Protein AF-0000000069072147 (afdb_homodimer)

Secondary structure (DSSP, 8-state):
-PPPEEEEE--TTB-HHHHHHHHHHHHHTT-EEEEEESSTT-EEE-TT--EEE-SEEGGG--GGG-SEEEE--BTHHHHHTT-HHHHHHHHHHHHTT--EEEEGGGGHHHHHHT--TT-EE---GGGHHHHHHTT-EE--SSEEEETTEEEE-SGGGHHHHHHHHHHHHT-/-PPPEEEEE--TTB-HHHHHHHHHHHHHTT-EEEEEESSTT-EEE-TT--EEE-SEEGGG--GGG-SEEEE--BTHHHHHTT-HHHHHHHHHHHHTT--EEEEGGGGHHHHHHT--TT-EE---GGGHHHHHHTT-EE--SSEEEETTEEEE-SGGGHHHHHHHHHHHHT-

Radius of gyration: 20.61 Å; Cα contacts (8 Å, |Δi|>4): 860; chains: 2; bounding box: 37×57×43 Å

Sequence (342 aa):
MTTKRVGILAEFNYEDLELWYPYYRLREEGFETFTIGPEQGKTYNSKHGYPCKAEVGIDDVNHEDLAALIIPGGFAPDYWRRDKRFLDLVKNMYQSGKPTAAICHGAWMFCSAKILKGKKLTCFVAIKDDVENAGGIYEDSPVVVDGNLITSRLPKDLPDFCKAIIAQLKKMTTKRVGILAEFNYEDLELWYPYYRLREEGFETFTIGPEQGKTYNSKHGYPCKAEVGIDDVNHEDLAALIIPGGFAPDYWRRDKRFLDLVKNMYQSGKPTAAICHGAWMFCSAKILKGKKLTCFVAIKDDVENAGGIYEDSPVVVDGNLITSRLPKDLPDFCKAIIAQLKK

InterPro domains:
  IPR002818 DJ-1/PfpI [PF01965] (4-168)
  IPR006286 Deglycase PfpI-like [PS51276] (4-170)
  IPR006286 Deglycase PfpI-like [PTHR42733] (3-170)
  IPR006286 Deglycase PfpI-like [TIGR01382] (8-169)
  IPR029062 Class I glutamine amidotransferase-like [G3DSA:3.40.50.880] (1-171)
  IPR029062 Class I glutamine amidotransferase-like [SSF52317] (3-170)

pLDDT: mean 98.2, std 3.98, range [52.75, 99.0]

Foldseek 3Di:
DPAAEEEEEDAAAFADLQGVVLQVVVVVVVHHYFYEYQDAQDWYAHNVGDIDGHPHYLVPDDLVRHQEYEFTDGCVCVVLLVDVSSLVSLLVNVVVQHQYEYEARRCVSVLSNLPAAPAEWEYAPVCVVSSVVSRHDYDPDQWDDDRNYIYGYDSVSVVVRSVVNVVRSVD/DPAAEEEEEDAAAFADLQRVVLQVVVVVVVHHYFYEYQDAQDWHAHNVGDIDGHPHYLVPDDLVRHQEYEFTDGCVLVVLLVDVSSLVSLLVNVVVQHQYEYEARRCVSVLSNLPAAPAEWEYAPVCVVSSVVSRHDYDPDQWDDGRNYIYGYDSVSVVVRSVVNVVRSVD

Nearest PDB structures (foldseek):
  3l18-assembly1_B  TM=9.808E-01  e=8.976E-23  Thermococcus onnurineus NA1
  6f2f-assembly1_A  TM=9.816E-01  e=1.230E-22  Pyrococcus horikoshii
  7r66-assembly2_C  TM=9.786E-01  e=3.368E-22  Thermococcus thioreducens
  3fse-assembly1_B  TM=9.851E-01  e=1.526E-21  Trichormus variabilis ATCC 29413
  6q3t-assembly1_A  TM=9.803E-01  e=5.574E-22  Pyrococcus horikoshii

Solvent-accessible surface area (backbone atoms only — not comparable to full-atom values): 16727 Å² total; per-residue (Å²): 127,85,70,50,28,32,41,31,52,43,41,56,26,20,30,62,62,54,42,52,40,53,45,42,55,43,38,57,74,62,33,47,57,48,32,34,10,84,47,52,71,42,72,24,36,17,67,46,53,51,74,43,59,8,72,35,19,57,88,76,61,57,57,85,68,40,53,29,41,39,32,29,10,52,56,19,27,70,56,44,55,72,34,64,71,52,31,49,45,53,40,50,28,48,75,68,60,29,44,34,30,24,26,19,45,14,44,51,38,40,40,69,41,66,70,26,66,77,35,52,30,26,39,24,74,90,49,42,64,59,39,42,72,44,38,26,42,77,44,101,43,53,49,27,75,44,88,38,37,36,19,11,25,48,72,92,24,45,41,55,37,48,51,55,52,50,57,59,67,74,102,127,86,70,50,28,34,42,31,54,45,42,57,26,20,30,61,61,53,42,49,41,54,45,43,55,43,40,57,74,61,34,48,57,48,32,33,11,84,44,55,70,44,70,26,38,17,66,46,53,50,75,43,58,8,71,34,19,56,89,74,62,56,56,87,69,40,55,30,41,38,33,27,10,52,57,19,28,70,55,44,56,72,34,66,69,54,31,48,44,53,41,50,28,47,74,70,62,28,43,34,30,23,28,20,43,13,44,52,38,40,42,70,40,67,71,26,66,78,33,51,30,25,39,25,73,92,48,43,64,58,40,42,72,44,37,25,43,79,43,101,44,52,48,27,74,44,87,36,37,36,18,13,26,46,72,92,22,46,41,55,36,47,53,55,53,50,58,59,68,72,101

Structure (mmCIF, N/CA/C/O backbone):
data_AF-0000000069072147-model_v1
#
loop_
_entity.id
_entity.type
_entity.pdbx_description
1 polymer 'DJ-1/PfpI domain-containing protein'
#
loop_
_atom_site.group_PDB
_atom_site.id
_atom_site.type_symbol
_atom_site.label_atom_id
_atom_site.label_alt_id
_atom_site.label_comp_id
_atom_site.label_asym_id
_atom_site.label_entity_id
_atom_site.label_seq_id
_atom_site.pdbx_PDB_ins_code
_atom_site.Cartn_x
_atom_site.Cartn_y
_atom_site.Cartn_z
_atom_site.occupancy
_atom_site.B_iso_or_equiv
_atom_site.auth_seq_id
_atom_site.auth_comp_id
_atom_site.auth_asym_id
_atom_site.auth_atom_id
_atom_site.pdbx_PDB_model_num
ATOM 1 N N . MET A 1 1 ? -19.516 -9.969 16.344 1 52.75 1 MET A N 1
ATOM 2 C CA . MET A 1 1 ? -19.312 -10.805 15.172 1 52.75 1 MET A CA 1
ATOM 3 C C . MET A 1 1 ? -17.812 -11.008 14.898 1 52.75 1 MET A C 1
ATOM 5 O O . MET A 1 1 ? -17.016 -10.109 15.148 1 52.75 1 MET A O 1
ATOM 9 N N . THR A 1 2 ? -17.359 -12.25 14.859 1 76.12 2 THR A N 1
ATOM 10 C CA . THR A 1 2 ? -15.938 -12.531 14.742 1 76.12 2 THR A CA 1
ATOM 11 C C . THR A 1 2 ? -15.344 -11.844 13.523 1 76.12 2 THR A C 1
ATOM 13 O O . THR A 1 2 ? -15.953 -11.82 12.453 1 76.12 2 THR A O 1
ATOM 16 N N . THR A 1 3 ? -14.328 -11.031 13.633 1 92.06 3 THR A N 1
ATOM 17 C CA . THR A 1 3 ? -13.672 -10.281 12.57 1 92.06 3 THR A CA 1
ATOM 18 C C . THR A 1 3 ? -13.219 -11.211 11.453 1 92.06 3 THR A C 1
ATOM 20 O O . THR A 1 3 ? -12.586 -12.242 11.711 1 92.06 3 THR A O 1
ATOM 23 N N . LYS A 1 4 ? -13.625 -10.977 10.25 1 97.56 4 LYS A N 1
ATOM 24 C CA . LYS A 1 4 ? -13.227 -11.773 9.094 1 97.56 4 LYS A CA 1
ATOM 25 C C . LYS A 1 4 ? -11.727 -11.648 8.828 1 97.56 4 LYS A C 1
ATOM 27 O O . LYS A 1 4 ? -11.18 -10.539 8.852 1 97.56 4 LYS A O 1
ATOM 32 N N . ARG A 1 5 ? -11.148 -12.789 8.617 1 98.62 5 ARG A N 1
ATOM 33 C CA . ARG A 1 5 ? -9.711 -12.867 8.398 1 98.62 5 ARG A CA 1
ATOM 34 C C . ARG A 1 5 ? -9.383 -13.008 6.918 1 98.62 5 ARG A C 1
ATOM 36 O O . ARG A 1 5 ? -9.922 -13.883 6.238 1 98.62 5 ARG A O 1
ATOM 43 N N . VAL A 1 6 ? -8.484 -12.133 6.43 1 98.94 6 VAL A N 1
ATOM 44 C CA . VAL A 1 6 ? -8.102 -12.133 5.023 1 98.94 6 VAL A CA 1
ATOM 45 C C . VAL A 1 6 ? -6.598 -12.383 4.898 1 98.94 6 VAL A C 1
ATOM 47 O O . VAL A 1 6 ? -5.793 -11.68 5.52 1 98.94 6 VAL A O 1
ATOM 50 N N . GLY A 1 7 ? -6.254 -13.461 4.172 1 98.94 7 GLY A N 1
ATOM 51 C CA . GLY A 1 7 ? -4.855 -13.742 3.896 1 98.94 7 GLY A CA 1
ATOM 52 C C . GLY A 1 7 ? -4.375 -13.164 2.578 1 98.94 7 GLY A C 1
ATOM 53 O O . GLY A 1 7 ? -5.109 -13.18 1.588 1 98.94 7 GLY A O 1
ATOM 54 N N . ILE A 1 8 ? -3.184 -12.633 2.52 1 99 8 ILE A N 1
ATOM 55 C CA . ILE A 1 8 ? -2.502 -12.172 1.313 1 99 8 ILE A CA 1
ATOM 56 C C . ILE A 1 8 ? -1.168 -12.906 1.169 1 99 8 ILE A C 1
ATOM 58 O O . ILE A 1 8 ? -0.366 -12.938 2.105 1 99 8 ILE A O 1
ATOM 62 N N . LEU A 1 9 ? -0.9 -13.508 0.023 1 98.94 9 LEU A N 1
ATOM 63 C CA . LEU A 1 9 ? 0.335 -14.258 -0.172 1 98.94 9 LEU A CA 1
ATOM 64 C C . LEU A 1 9 ? 1.526 -13.32 -0.32 1 98.94 9 LEU A C 1
ATOM 66 O O . LEU A 1 9 ? 1.422 -12.273 -0.968 1 98.94 9 LEU A O 1
ATOM 70 N N . ALA A 1 10 ? 2.553 -13.672 0.269 1 98.88 10 ALA A N 1
ATOM 71 C CA . ALA A 1 10 ? 3.812 -12.938 0.22 1 98.88 10 ALA A CA 1
ATOM 72 C C . ALA A 1 10 ? 4.992 -13.875 -0.002 1 98.88 10 ALA A C 1
ATOM 74 O O . ALA A 1 10 ? 5.145 -14.875 0.711 1 98.88 10 ALA A O 1
ATOM 75 N N . GLU A 1 11 ? 5.816 -13.531 -0.961 1 98.12 11 GLU A N 1
ATOM 76 C CA . GLU A 1 11 ? 7.074 -14.211 -1.258 1 98.12 11 GLU A CA 1
ATOM 77 C C . GLU A 1 11 ? 8 -13.32 -2.08 1 98.12 11 GLU A C 1
ATOM 79 O O . GLU A 1 11 ? 7.633 -12.211 -2.457 1 98.12 11 GLU A O 1
ATOM 84 N N . PHE A 1 12 ? 9.25 -13.852 -2.262 1 98.44 12 PHE A N 1
ATOM 85 C CA . PHE A 1 12 ? 10.258 -13.133 -3.035 1 98.44 12 PHE A CA 1
ATOM 86 C C . PHE A 1 12 ? 9.695 -12.703 -4.387 1 98.44 12 PHE A C 1
ATOM 88 O O . PHE A 1 12 ? 9.016 -13.477 -5.059 1 98.44 12 PHE A O 1
ATOM 95 N N . ASN A 1 13 ? 9.922 -11.438 -4.762 1 98.62 13 ASN A N 1
ATOM 96 C CA . ASN A 1 13 ? 9.641 -10.859 -6.074 1 98.62 13 ASN A CA 1
ATOM 97 C C . ASN A 1 13 ? 8.148 -10.641 -6.277 1 98.62 13 ASN A C 1
ATOM 99 O O . ASN A 1 13 ? 7.66 -10.664 -7.41 1 98.62 13 ASN A O 1
ATOM 103 N N . TYR A 1 14 ? 7.34 -10.5 -5.137 1 98.88 14 TYR A N 1
ATOM 104 C CA . TYR A 1 14 ? 5.961 -10.047 -5.281 1 98.88 14 TYR A CA 1
ATOM 105 C C . TYR A 1 14 ? 5.914 -8.602 -5.77 1 98.88 14 TYR A C 1
ATOM 107 O O . TYR A 1 14 ? 6.918 -7.891 -5.723 1 98.88 14 TYR A O 1
ATOM 115 N N . GLU A 1 15 ? 4.832 -8.281 -6.43 1 98.81 15 GLU A N 1
ATOM 116 C CA . GLU A 1 15 ? 4.648 -6.891 -6.836 1 98.81 15 GLU A CA 1
ATOM 117 C C . GLU A 1 15 ? 4.234 -6.023 -5.652 1 98.81 15 GLU A C 1
ATOM 119 O O . GLU A 1 15 ? 3.234 -6.301 -4.988 1 98.81 15 GLU A O 1
ATOM 124 N N . ASP A 1 16 ? 4.938 -4.922 -5.344 1 98.75 16 ASP A N 1
ATOM 125 C CA . ASP A 1 16 ? 4.871 -4.113 -4.129 1 98.75 16 ASP A CA 1
ATOM 126 C C . ASP A 1 16 ? 3.438 -3.686 -3.83 1 98.75 16 ASP A C 1
ATOM 128 O O . ASP A 1 16 ? 2.889 -4.023 -2.779 1 98.75 16 ASP A O 1
ATOM 132 N N . LEU A 1 17 ? 2.793 -3.025 -4.754 1 98.88 17 LEU A N 1
ATOM 133 C CA . LEU A 1 17 ? 1.516 -2.371 -4.492 1 98.88 17 LEU A CA 1
ATOM 134 C C . LEU A 1 17 ? 0.372 -3.381 -4.512 1 98.88 17 LEU A C 1
ATOM 136 O O . LEU A 1 17 ? -0.665 -3.162 -3.883 1 98.88 17 LEU A O 1
ATOM 140 N N . GLU A 1 18 ? 0.552 -4.535 -5.191 1 98.94 18 GLU A N 1
ATOM 141 C CA . GLU A 1 18 ? -0.497 -5.547 -5.289 1 98.94 18 GLU A CA 1
ATOM 142 C C . GLU A 1 18 ? -0.643 -6.316 -3.98 1 98.94 18 GLU A C 1
ATOM 144 O O . GLU A 1 18 ? -1.674 -6.949 -3.736 1 98.94 18 GLU A O 1
ATOM 149 N N . LEU A 1 19 ? 0.368 -6.254 -3.141 1 98.94 19 LEU A N 1
ATOM 150 C CA . LEU A 1 19 ? 0.264 -6.797 -1.791 1 98.94 19 LEU A CA 1
ATOM 151 C C . LEU A 1 19 ? -0.199 -5.727 -0.809 1 98.94 19 LEU A C 1
ATOM 153 O O . LEU A 1 19 ? -1.186 -5.918 -0.094 1 98.94 19 LEU A O 1
ATOM 157 N N . TRP A 1 20 ? 0.398 -4.594 -0.831 1 98.94 20 TRP A N 1
ATOM 158 C CA . TRP A 1 20 ? 0.299 -3.666 0.29 1 98.94 20 TRP A CA 1
ATOM 159 C C . TRP A 1 20 ? -0.953 -2.803 0.173 1 98.94 20 TRP A C 1
ATOM 161 O O . TRP A 1 20 ? -1.531 -2.396 1.184 1 98.94 20 TRP A O 1
ATOM 171 N N . TYR A 1 21 ? -1.412 -2.461 -1.083 1 98.94 21 TYR A N 1
ATOM 172 C CA . TYR A 1 21 ? -2.66 -1.71 -1.167 1 98.94 21 TYR A CA 1
ATOM 173 C C . TYR A 1 21 ? -3.82 -2.514 -0.588 1 98.94 21 TYR A C 1
ATOM 175 O O . TYR A 1 21 ? -4.516 -2.045 0.316 1 98.94 21 TYR A O 1
ATOM 183 N N . PRO A 1 22 ? -4.039 -3.818 -1.024 1 98.94 22 PRO A N 1
ATOM 184 C CA . PRO A 1 22 ? -5.113 -4.594 -0.398 1 98.94 22 PRO A CA 1
ATOM 185 C C . PRO A 1 22 ? -4.902 -4.789 1.102 1 98.94 22 PRO A C 1
ATOM 187 O O . PRO A 1 22 ? -5.871 -4.812 1.865 1 98.94 22 PRO A O 1
ATOM 190 N N . TYR A 1 23 ? -3.645 -4.934 1.551 1 98.94 23 TYR A N 1
ATOM 191 C CA . TYR A 1 23 ? -3.35 -5.141 2.963 1 98.94 23 TYR A CA 1
ATOM 192 C C . TYR A 1 23 ? -3.906 -4.004 3.812 1 98.94 23 TYR A C 1
ATOM 194 O O . TYR A 1 23 ? -4.672 -4.238 4.75 1 98.94 23 TYR A O 1
ATOM 202 N N . TYR A 1 24 ? -3.656 -2.785 3.441 1 98.88 24 TYR A N 1
ATOM 203 C CA . TYR A 1 24 ? -4.102 -1.636 4.219 1 98.88 24 TYR A CA 1
ATOM 204 C C . TYR A 1 24 ? -5.566 -1.32 3.938 1 98.88 24 TYR A C 1
ATOM 206 O O . TYR A 1 24 ? -6.305 -0.906 4.836 1 98.88 24 TYR A O 1
ATOM 214 N N . ARG A 1 25 ? -6.031 -1.511 2.658 1 98.88 25 ARG A N 1
ATOM 215 C CA . ARG A 1 25 ? -7.406 -1.182 2.291 1 98.88 25 ARG A CA 1
ATOM 216 C C . ARG A 1 25 ? -8.398 -2.055 3.051 1 98.88 25 ARG A C 1
ATOM 218 O O . ARG A 1 25 ? -9.438 -1.569 3.51 1 98.88 25 ARG A O 1
ATOM 225 N N . LEU A 1 26 ? -8.07 -3.363 3.197 1 98.88 26 LEU A N 1
ATOM 226 C CA . LEU A 1 26 ? -8.961 -4.277 3.904 1 98.88 26 LEU A CA 1
ATOM 227 C C . LEU A 1 26 ? -8.898 -4.047 5.41 1 98.88 26 LEU A C 1
ATOM 229 O O . LEU A 1 26 ? -9.906 -4.18 6.105 1 98.88 26 LEU A O 1
ATOM 233 N N . ARG A 1 27 ? -7.742 -3.656 5.922 1 98.31 27 ARG A N 1
ATOM 234 C CA . ARG A 1 27 ? -7.645 -3.283 7.328 1 98.31 27 ARG A CA 1
ATOM 235 C C . ARG A 1 27 ? -8.453 -2.023 7.617 1 98.31 27 ARG A C 1
ATOM 237 O O . ARG A 1 27 ? -9.055 -1.896 8.688 1 98.31 27 ARG A O 1
ATOM 244 N N . GLU A 1 28 ? -8.414 -1.117 6.684 1 98.31 28 GLU A N 1
ATOM 245 C CA . GLU A 1 28 ? -9.203 0.1 6.824 1 98.31 28 GLU A CA 1
ATOM 246 C C . GLU A 1 28 ? -10.688 -0.222 6.984 1 98.31 28 GLU A C 1
ATOM 248 O O . GLU A 1 28 ? -11.414 0.502 7.664 1 98.31 28 GLU A O 1
ATOM 253 N N . GLU A 1 29 ? -11.18 -1.368 6.348 1 97.75 29 GLU A N 1
ATOM 254 C CA . GLU A 1 29 ? -12.57 -1.801 6.43 1 97.75 29 GLU A CA 1
ATOM 255 C C . GLU A 1 29 ? -12.836 -2.576 7.719 1 97.75 29 GLU A C 1
ATOM 257 O O . GLU A 1 29 ? -13.969 -2.961 7.996 1 97.75 29 GLU A O 1
ATOM 262 N N . GLY A 1 30 ? -11.828 -2.885 8.523 1 97.56 30 GLY A N 1
ATOM 263 C CA . GLY A 1 30 ? -12 -3.572 9.789 1 97.56 30 GLY A CA 1
ATOM 264 C C . GLY A 1 30 ? -11.727 -5.062 9.703 1 97.56 30 GLY A C 1
ATOM 265 O O . GLY A 1 30 ? -11.914 -5.789 10.68 1 97.56 30 GLY A O 1
ATOM 266 N N . PHE A 1 31 ? -11.195 -5.559 8.57 1 98.62 31 PHE A N 1
ATOM 267 C CA . PHE A 1 31 ? -10.844 -6.973 8.453 1 98.62 31 PHE A CA 1
ATOM 268 C C . PHE A 1 31 ? -9.469 -7.234 9.047 1 98.62 31 PHE A C 1
ATOM 270 O O . PHE A 1 31 ? -8.586 -6.379 8.984 1 98.62 31 PHE A O 1
ATOM 277 N N . GLU A 1 32 ? -9.383 -8.352 9.703 1 98.5 32 GLU A N 1
ATOM 278 C CA . GLU A 1 32 ? -8.047 -8.812 10.07 1 98.5 32 GLU A CA 1
ATOM 279 C C . GLU A 1 32 ? -7.281 -9.32 8.852 1 98.5 32 GLU A C 1
ATOM 281 O O . GLU A 1 32 ? -7.625 -10.359 8.289 1 98.5 32 GLU A O 1
ATOM 286 N N . THR A 1 33 ? -6.305 -8.578 8.406 1 98.75 33 THR A N 1
ATOM 287 C CA . THR A 1 33 ? -5.547 -8.891 7.203 1 98.75 33 THR A CA 1
ATOM 288 C C . THR A 1 33 ? -4.094 -9.203 7.547 1 98.75 33 THR A C 1
ATOM 290 O O . THR A 1 33 ? -3.459 -8.469 8.312 1 98.75 33 THR A O 1
ATOM 293 N N . PHE A 1 34 ? -3.594 -10.328 7.027 1 98.88 34 PHE A N 1
ATOM 294 C CA . PHE A 1 34 ? -2.232 -10.734 7.352 1 98.88 34 PHE A CA 1
ATOM 295 C C . PHE A 1 34 ? -1.575 -11.422 6.156 1 98.88 34 PHE A C 1
ATOM 297 O O . PHE A 1 34 ? -2.26 -11.836 5.219 1 98.88 34 PHE A O 1
ATOM 304 N N . THR A 1 35 ? -0.235 -11.484 6.16 1 98.94 35 THR A N 1
ATOM 305 C CA . THR A 1 35 ? 0.548 -12.023 5.051 1 98.94 35 THR A CA 1
ATOM 306 C C . THR A 1 35 ? 0.9 -13.484 5.297 1 98.94 35 THR A C 1
ATOM 308 O O . THR A 1 35 ? 1.204 -13.875 6.426 1 98.94 35 THR A O 1
ATOM 311 N N . ILE A 1 36 ? 0.764 -14.281 4.234 1 98.94 36 ILE A N 1
ATOM 312 C CA . ILE A 1 36 ? 1.075 -15.711 4.258 1 98.94 36 ILE A CA 1
ATOM 313 C C . ILE A 1 36 ? 2.277 -15.992 3.359 1 98.94 36 ILE A C 1
ATOM 315 O O . ILE A 1 36 ? 2.252 -15.688 2.164 1 98.94 36 ILE A O 1
ATOM 319 N N . GLY A 1 37 ? 3.391 -16.406 3.967 1 98.88 37 GLY A N 1
ATOM 320 C CA . GLY A 1 37 ? 4.559 -16.781 3.195 1 98.88 37 GLY A CA 1
ATOM 321 C C . GLY A 1 37 ? 5.008 -18.219 3.457 1 98.88 37 GLY A C 1
ATOM 322 O O . GLY A 1 37 ? 4.391 -18.922 4.254 1 98.88 37 GLY A O 1
ATOM 323 N N . PRO A 1 38 ? 5.934 -18.734 2.619 1 98.75 38 PRO A N 1
ATOM 324 C CA . PRO A 1 38 ? 6.438 -20.094 2.816 1 98.75 38 PRO A CA 1
ATOM 325 C C . PRO A 1 38 ? 6.883 -20.359 4.254 1 98.75 38 PRO A C 1
ATOM 327 O O . PRO A 1 38 ? 6.637 -21.438 4.793 1 98.75 38 PRO A O 1
ATOM 330 N N . GLU A 1 39 ? 7.582 -19.344 4.977 1 98.38 39 GLU A N 1
ATOM 331 C CA . GLU A 1 39 ? 8.102 -19.484 6.332 1 98.38 39 GLU A CA 1
ATOM 332 C C . GLU A 1 39 ? 7.664 -18.328 7.219 1 98.38 39 GLU A C 1
ATOM 334 O O . GLU A 1 39 ? 7.926 -17.172 6.898 1 98.38 39 GLU A O 1
ATOM 339 N N . GLN A 1 40 ? 6.934 -18.672 8.281 1 98.19 40 GLN A N 1
ATOM 340 C CA . GLN A 1 40 ? 6.504 -17.656 9.227 1 98.19 40 GLN A CA 1
ATOM 341 C C . GLN A 1 40 ? 7.684 -16.828 9.719 1 98.19 40 GLN A C 1
ATOM 343 O O . GLN A 1 40 ? 8.742 -17.359 10.047 1 98.19 40 GLN A O 1
ATOM 348 N N . GLY A 1 41 ? 7.496 -15.539 9.797 1 98.38 41 GLY A N 1
ATOM 349 C CA . GLY A 1 41 ? 8.477 -14.641 10.375 1 98.38 41 GLY A CA 1
ATOM 350 C C . GLY A 1 41 ? 9.586 -14.258 9.414 1 98.38 41 GLY A C 1
ATOM 351 O O . GLY A 1 41 ? 10.336 -13.312 9.664 1 98.38 41 GLY A O 1
ATOM 352 N N . LYS A 1 42 ? 9.727 -14.93 8.273 1 98.62 42 LYS A N 1
ATOM 353 C CA . LYS A 1 42 ? 10.734 -14.594 7.262 1 98.62 42 LYS A CA 1
ATOM 354 C C . LYS A 1 42 ? 10.32 -13.367 6.461 1 98.62 42 LYS A C 1
ATOM 356 O O . LYS A 1 42 ? 9.141 -13.203 6.125 1 98.62 42 LYS A O 1
ATOM 361 N N . THR A 1 43 ? 11.289 -12.523 6.18 1 98.81 43 THR A N 1
ATOM 362 C CA . THR A 1 43 ? 11.055 -11.352 5.352 1 98.81 43 THR A CA 1
ATOM 363 C C . THR A 1 43 ? 11.344 -11.656 3.883 1 98.81 43 THR A C 1
ATOM 365 O O . THR A 1 43 ? 12.383 -12.234 3.559 1 98.81 43 THR A O 1
ATOM 368 N N . TYR A 1 44 ? 10.445 -11.312 3.006 1 98.69 44 TYR A N 1
ATOM 369 C CA . TYR A 1 44 ? 10.586 -11.453 1.562 1 98.69 44 TYR A CA 1
ATOM 370 C C . TYR A 1 44 ? 10.609 -10.094 0.88 1 98.69 44 TYR A C 1
ATOM 372 O O . TYR A 1 44 ? 9.781 -9.227 1.181 1 98.69 44 TYR A O 1
ATOM 380 N N . ASN A 1 45 ? 11.555 -9.93 -0.07 1 98.44 45 ASN A N 1
ATOM 381 C CA . ASN A 1 45 ? 11.633 -8.664 -0.792 1 98.44 45 ASN A CA 1
ATOM 382 C C . ASN A 1 45 ? 10.836 -8.703 -2.092 1 98.44 45 ASN A C 1
ATOM 384 O O . ASN A 1 45 ? 10.883 -9.703 -2.82 1 98.44 45 ASN A O 1
ATOM 388 N N . SER A 1 46 ? 10.133 -7.621 -2.33 1 98.5 46 SER A N 1
ATOM 389 C CA . SER A 1 46 ? 9.328 -7.473 -3.535 1 98.5 46 SER A CA 1
ATOM 390 C C . SER A 1 46 ? 10.203 -7.254 -4.766 1 98.5 46 SER A C 1
ATOM 392 O O . SER A 1 46 ? 11.43 -7.242 -4.664 1 98.5 46 SER A O 1
ATOM 394 N N . LYS A 1 47 ? 9.57 -7.145 -5.887 1 96.75 47 LYS A N 1
ATOM 395 C CA . LYS A 1 47 ? 10.211 -6.875 -7.172 1 96.75 47 LYS A CA 1
ATOM 396 C C . LYS A 1 47 ? 11.125 -5.656 -7.082 1 96.75 47 LYS A C 1
ATOM 398 O O . LYS A 1 47 ? 12.188 -5.625 -7.707 1 96.75 47 LYS A O 1
ATOM 403 N N . HIS A 1 48 ? 10.781 -4.68 -6.25 1 96.94 48 HIS A N 1
ATOM 404 C CA . HIS A 1 48 ? 11.57 -3.457 -6.137 1 96.94 48 HIS A CA 1
ATOM 405 C C . HIS A 1 48 ? 12.289 -3.385 -4.793 1 96.94 48 HIS A C 1
ATOM 407 O O . HIS A 1 48 ? 12.844 -2.344 -4.438 1 96.94 48 HIS A O 1
ATOM 413 N N . GLY A 1 49 ? 12.195 -4.43 -4.031 1 97.44 49 GLY A N 1
ATOM 414 C CA . GLY A 1 49 ? 13.008 -4.543 -2.826 1 97.44 49 GLY A CA 1
ATOM 415 C C . GLY A 1 49 ? 12.258 -4.137 -1.567 1 97.44 49 GLY A C 1
ATOM 416 O O . GLY A 1 49 ? 12.859 -4.016 -0.498 1 97.44 49 GLY A O 1
ATOM 417 N N . TYR A 1 50 ? 10.938 -3.896 -1.61 1 98.19 50 TYR A N 1
ATOM 418 C CA . TYR A 1 50 ? 10.172 -3.572 -0.412 1 98.19 50 TYR A CA 1
ATOM 419 C C . TYR A 1 50 ? 9.961 -4.812 0.451 1 98.19 50 TYR A C 1
ATOM 421 O O . TYR A 1 50 ? 9.391 -5.805 -0.009 1 98.19 50 TYR A O 1
ATOM 429 N N . PRO A 1 51 ? 10.398 -4.766 1.7 1 98.31 51 PRO A N 1
ATOM 430 C CA . PRO A 1 51 ? 10.344 -5.969 2.529 1 98.31 51 PRO A CA 1
ATOM 431 C C . PRO A 1 51 ? 8.938 -6.277 3.031 1 98.31 51 PRO A C 1
ATOM 433 O O . PRO A 1 51 ? 8.172 -5.359 3.34 1 98.31 51 PRO A O 1
ATOM 436 N N . CYS A 1 52 ? 8.547 -7.543 3.086 1 98.75 52 CYS A N 1
ATOM 437 C CA . CYS A 1 52 ? 7.324 -8.039 3.705 1 98.75 52 CYS A CA 1
ATOM 438 C C . CYS A 1 52 ? 7.605 -9.266 4.57 1 98.75 52 CYS A C 1
ATOM 440 O O . CYS A 1 52 ? 8.102 -10.273 4.074 1 98.75 52 CYS A O 1
ATOM 442 N N . LYS A 1 53 ? 7.367 -9.078 5.852 1 98.56 53 LYS A N 1
ATOM 443 C CA . LYS A 1 53 ? 7.453 -10.234 6.738 1 98.56 53 LYS A CA 1
ATOM 444 C C . LYS A 1 53 ? 6.223 -11.125 6.602 1 98.56 53 LYS A C 1
ATOM 446 O O . LYS A 1 53 ? 5.09 -10.641 6.637 1 98.56 53 LYS A O 1
ATOM 451 N N . ALA A 1 54 ? 6.414 -12.469 6.324 1 98.81 54 ALA A N 1
ATOM 452 C CA . ALA A 1 54 ? 5.305 -13.414 6.402 1 98.81 54 ALA A CA 1
ATOM 453 C C . ALA A 1 54 ? 4.824 -13.578 7.84 1 98.81 54 ALA A C 1
ATOM 455 O O . ALA A 1 54 ? 5.504 -14.203 8.664 1 98.81 54 ALA A O 1
ATOM 456 N N . GLU A 1 55 ? 3.637 -13.031 8.125 1 98.75 55 GLU A N 1
ATOM 457 C CA . GLU A 1 55 ? 3.094 -13.117 9.484 1 98.75 55 GLU A CA 1
ATOM 458 C C . GLU A 1 55 ? 2.697 -14.555 9.828 1 98.75 55 GLU A C 1
ATOM 460 O O . GLU A 1 55 ? 2.771 -14.961 10.984 1 98.75 55 GLU A O 1
ATOM 465 N N . VAL A 1 56 ? 2.254 -15.258 8.844 1 98.75 56 VAL A N 1
ATOM 466 C CA . VAL A 1 56 ? 1.89 -16.672 8.992 1 98.75 56 VAL A CA 1
ATOM 467 C C . VAL A 1 56 ? 2.572 -17.5 7.91 1 98.75 56 VAL A C 1
ATOM 469 O O . VAL A 1 56 ? 2.736 -17.031 6.777 1 98.75 56 VAL A O 1
ATOM 472 N N . GLY A 1 57 ? 3.107 -18.625 8.266 1 98.81 57 GLY A N 1
ATOM 473 C CA . GLY A 1 57 ? 3.645 -19.562 7.293 1 98.81 57 GLY A CA 1
ATOM 474 C C . GLY A 1 57 ? 2.582 -20.438 6.668 1 98.81 57 GLY A C 1
ATOM 475 O O . GLY A 1 57 ? 1.555 -20.719 7.289 1 98.81 57 GLY A O 1
ATOM 476 N N . ILE A 1 58 ? 2.799 -20.922 5.477 1 98.81 58 ILE A N 1
ATOM 477 C CA . ILE A 1 58 ? 1.839 -21.703 4.695 1 98.81 58 ILE A CA 1
ATOM 478 C C . ILE A 1 58 ? 1.422 -22.938 5.477 1 98.81 58 ILE A C 1
ATOM 480 O O . ILE A 1 58 ? 0.283 -23.406 5.363 1 98.81 58 ILE A O 1
ATOM 484 N N . ASP A 1 59 ? 2.283 -23.422 6.34 1 98.38 59 ASP A N 1
ATOM 485 C CA . ASP A 1 59 ? 1.993 -24.641 7.078 1 98.38 59 ASP A CA 1
ATOM 486 C C . ASP A 1 59 ? 0.977 -24.391 8.188 1 98.38 59 ASP A C 1
ATOM 488 O O . ASP A 1 59 ? 0.39 -25.328 8.727 1 98.38 59 ASP A O 1
ATOM 492 N N . ASP A 1 60 ? 0.76 -23.156 8.484 1 98.44 60 ASP A N 1
ATOM 493 C CA . ASP A 1 60 ? -0.09 -22.828 9.625 1 98.44 60 ASP A CA 1
ATOM 494 C C . ASP A 1 60 ? -1.373 -22.141 9.172 1 98.44 60 ASP A C 1
ATOM 496 O O . ASP A 1 60 ? -2.039 -21.469 9.969 1 98.44 60 ASP A O 1
ATOM 500 N N . VAL A 1 61 ? -1.645 -22.219 7.91 1 98.06 61 VAL A N 1
ATOM 501 C CA . VAL A 1 61 ? -2.848 -21.594 7.383 1 98.06 61 VAL A CA 1
ATOM 502 C C . VAL A 1 61 ? -3.879 -22.656 7.027 1 98.06 61 VAL A C 1
ATOM 504 O O . VAL A 1 61 ? -3.545 -23.672 6.402 1 98.06 61 VAL A O 1
ATOM 507 N N . ASN A 1 62 ? -5.105 -22.422 7.551 1 97.94 62 ASN A N 1
ATOM 508 C CA . ASN A 1 62 ? -6.258 -23.219 7.141 1 97.94 62 ASN A CA 1
ATOM 509 C C . ASN A 1 62 ? -7.27 -22.375 6.367 1 97.94 62 ASN A C 1
ATOM 511 O O . ASN A 1 62 ? -7.691 -21.328 6.832 1 97.94 62 ASN A O 1
ATOM 515 N N . HIS A 1 63 ? -7.652 -22.891 5.137 1 98.5 63 HIS A N 1
ATOM 516 C CA . HIS A 1 63 ? -8.578 -22.141 4.301 1 98.5 63 HIS A CA 1
ATOM 517 C C . HIS A 1 63 ? -9.898 -21.891 5.02 1 98.5 63 HIS A C 1
ATOM 519 O O . HIS A 1 63 ? -10.57 -20.891 4.762 1 98.5 63 HIS A O 1
ATOM 525 N N . GLU A 1 64 ? -10.25 -22.734 5.977 1 98.31 64 GLU A N 1
ATOM 526 C CA . GLU A 1 64 ? -11.508 -22.609 6.711 1 98.31 64 GLU A CA 1
ATOM 527 C C . GLU A 1 64 ? -11.523 -21.359 7.582 1 98.31 64 GLU A C 1
ATOM 529 O O . GLU A 1 64 ? -12.586 -20.828 7.898 1 98.31 64 GLU A O 1
ATOM 534 N N . ASP A 1 65 ? -10.422 -20.891 7.938 1 98 65 ASP A N 1
ATOM 535 C CA . ASP A 1 65 ? -10.305 -19.766 8.852 1 98 65 ASP A CA 1
ATOM 536 C C . ASP A 1 65 ? -10.242 -18.438 8.078 1 98 65 ASP A C 1
ATOM 538 O O . ASP A 1 65 ? -10.227 -17.359 8.68 1 98 65 ASP A O 1
ATOM 542 N N . LEU A 1 66 ? -10.156 -18.562 6.797 1 98.81 66 LEU A N 1
ATOM 543 C CA . LEU A 1 66 ? -10.031 -17.375 5.969 1 98.81 66 LEU A CA 1
ATOM 544 C C . LEU A 1 66 ? -11.367 -16.984 5.348 1 98.81 66 LEU A C 1
ATOM 546 O O . LEU A 1 66 ? -12.117 -17.859 4.887 1 98.81 66 LEU A O 1
ATOM 550 N N . ALA A 1 67 ? -11.617 -15.727 5.363 1 98.88 67 ALA A N 1
ATOM 551 C CA . ALA A 1 67 ? -12.781 -15.195 4.672 1 98.88 67 ALA A CA 1
ATOM 552 C C . ALA A 1 67 ? -12.461 -14.898 3.207 1 98.88 67 ALA A C 1
ATOM 554 O O . ALA A 1 67 ? -13.359 -14.867 2.363 1 98.88 67 ALA A O 1
ATOM 555 N N . ALA A 1 68 ? -11.203 -14.633 2.891 1 98.94 68 ALA A N 1
ATOM 556 C CA . ALA A 1 68 ? -10.734 -14.375 1.529 1 98.94 68 ALA A CA 1
ATOM 557 C C . ALA A 1 68 ? -9.234 -14.594 1.41 1 98.94 68 ALA A C 1
ATOM 559 O O . ALA A 1 68 ? -8.516 -14.57 2.41 1 98.94 68 ALA A O 1
ATOM 560 N N . LEU A 1 69 ? -8.812 -14.883 0.231 1 99 69 LEU A N 1
ATOM 561 C CA . LEU A 1 69 ? -7.406 -15.008 -0.129 1 99 69 LEU A CA 1
ATOM 562 C C . LEU A 1 69 ? -7.059 -14.094 -1.299 1 99 69 LEU A C 1
ATOM 564 O O . LEU A 1 69 ? -7.746 -14.094 -2.32 1 99 69 LEU A O 1
ATOM 568 N N . ILE A 1 70 ? -6.031 -13.297 -1.146 1 99 70 ILE A N 1
ATOM 569 C CA . ILE A 1 70 ? -5.562 -12.383 -2.178 1 99 70 ILE A CA 1
ATOM 570 C C . ILE A 1 70 ? -4.176 -12.805 -2.656 1 99 70 ILE A C 1
ATOM 572 O O . ILE A 1 70 ? -3.275 -13.039 -1.844 1 99 70 ILE A O 1
ATOM 576 N N . ILE A 1 71 ? -4.039 -12.898 -3.953 1 99 71 ILE A N 1
ATOM 577 C CA . ILE A 1 71 ? -2.822 -13.391 -4.59 1 99 71 ILE A CA 1
ATOM 578 C C . ILE A 1 71 ? -2.225 -12.297 -5.477 1 99 71 ILE A C 1
ATOM 580 O O . ILE A 1 71 ? -2.68 -12.086 -6.602 1 99 71 ILE A O 1
ATOM 584 N N . PRO A 1 72 ? -1.172 -11.617 -4.973 1 98.94 72 PRO A N 1
ATOM 585 C CA . PRO A 1 72 ? -0.481 -10.602 -5.77 1 98.94 72 PRO A CA 1
ATOM 586 C C . PRO A 1 72 ? 0.326 -11.203 -6.918 1 98.94 72 PRO A C 1
ATOM 588 O O . PRO A 1 72 ? 0.528 -12.414 -6.969 1 98.94 72 PRO A O 1
ATOM 591 N N . GLY A 1 73 ? 0.719 -10.328 -7.84 1 98.88 73 GLY A N 1
ATOM 592 C CA . GLY A 1 73 ? 1.567 -10.758 -8.938 1 98.88 73 GLY A CA 1
ATOM 593 C C . GLY A 1 73 ? 3.041 -10.492 -8.695 1 98.88 73 GLY A C 1
ATOM 594 O O . GLY A 1 73 ? 3.535 -10.664 -7.582 1 98.88 73 GLY A O 1
ATOM 595 N N . GLY A 1 74 ? 3.719 -9.969 -9.656 1 98.56 74 GLY A N 1
ATOM 596 C CA . GLY A 1 74 ? 5.164 -10.086 -9.75 1 98.56 74 GLY A CA 1
ATOM 597 C C . GLY A 1 74 ? 5.625 -11.445 -10.227 1 98.56 74 GLY A C 1
ATOM 598 O O . GLY A 1 74 ? 4.992 -12.055 -11.094 1 98.56 74 GLY A O 1
ATOM 599 N N . PHE A 1 75 ? 6.793 -11.789 -9.773 1 98.5 75 PHE A N 1
ATOM 600 C CA . PHE A 1 75 ? 7.246 -13.109 -10.188 1 98.5 75 PHE A CA 1
ATOM 601 C C . PHE A 1 75 ? 7.082 -14.117 -9.047 1 98.5 75 PHE A C 1
ATOM 603 O O . PHE A 1 75 ? 7.453 -15.281 -9.188 1 98.5 75 PHE A O 1
ATOM 610 N N . ALA A 1 76 ? 6.449 -13.648 -7.961 1 98.81 76 ALA A N 1
ATOM 611 C CA . ALA A 1 76 ? 6.215 -14.523 -6.812 1 98.81 76 ALA A CA 1
ATOM 612 C C . ALA A 1 76 ? 5.348 -15.719 -7.199 1 98.81 76 ALA A C 1
ATOM 614 O O . ALA A 1 76 ? 5.578 -16.844 -6.73 1 98.81 76 ALA A O 1
ATOM 615 N N . PRO A 1 77 ? 4.348 -15.492 -8.102 1 98.81 77 PRO A N 1
ATOM 616 C CA . PRO A 1 77 ? 3.527 -16.641 -8.484 1 98.81 77 PRO A CA 1
ATOM 617 C C . PRO A 1 77 ? 4.344 -17.781 -9.109 1 98.81 77 PRO A C 1
ATOM 619 O O . PRO A 1 77 ? 3.967 -18.938 -9.008 1 98.81 77 PRO A O 1
ATOM 622 N N . ASP A 1 78 ? 5.43 -17.453 -9.734 1 98.62 78 ASP A N 1
ATOM 623 C CA . ASP A 1 78 ? 6.297 -18.5 -10.273 1 98.62 78 ASP A CA 1
ATOM 624 C C . ASP A 1 78 ? 6.836 -19.391 -9.164 1 98.62 78 ASP A C 1
ATOM 626 O O . ASP A 1 78 ? 7.074 -20.594 -9.383 1 98.62 78 ASP A O 1
ATOM 630 N N . TYR A 1 79 ? 7 -18.891 -8.023 1 98.62 79 TYR A N 1
ATOM 631 C CA . TYR A 1 79 ? 7.473 -19.672 -6.879 1 98.62 79 TYR A CA 1
ATOM 632 C C . TYR A 1 79 ? 6.32 -20.406 -6.207 1 98.62 79 TYR A C 1
ATOM 634 O O . TYR A 1 79 ? 6.426 -21.594 -5.922 1 98.62 79 TYR A O 1
ATOM 642 N N . TRP A 1 80 ? 5.105 -19.656 -5.938 1 98.75 80 TRP A N 1
ATOM 643 C CA . TRP A 1 80 ? 3.975 -20.266 -5.25 1 98.75 80 TRP A CA 1
ATOM 644 C C . TRP A 1 80 ? 3.447 -21.469 -6.031 1 98.75 80 TRP A C 1
ATOM 646 O O . TRP A 1 80 ? 3.066 -22.484 -5.441 1 98.75 80 TRP A O 1
ATOM 656 N N . ARG A 1 81 ? 3.551 -21.328 -7.383 1 98.62 81 ARG A N 1
ATOM 657 C CA . ARG A 1 81 ? 2.861 -22.359 -8.164 1 98.62 81 ARG A CA 1
ATOM 658 C C . ARG A 1 81 ? 3.676 -23.641 -8.227 1 98.62 81 ARG A C 1
ATOM 660 O O . ARG A 1 81 ? 3.193 -24.656 -8.719 1 98.62 81 ARG A O 1
ATOM 667 N N . ARG A 1 82 ? 4.84 -23.641 -7.645 1 98.31 82 ARG A N 1
ATOM 668 C CA . ARG A 1 82 ? 5.672 -24.828 -7.535 1 98.31 82 ARG A CA 1
ATOM 669 C C . ARG A 1 82 ? 5.43 -25.547 -6.211 1 98.31 82 ARG A C 1
ATOM 671 O O . ARG A 1 82 ? 5.961 -26.641 -5.984 1 98.31 82 ARG A O 1
ATOM 678 N N . ASP A 1 83 ? 4.773 -24.938 -5.336 1 98.5 83 ASP A N 1
ATOM 679 C CA . ASP A 1 83 ? 4.555 -25.438 -3.98 1 98.5 83 ASP A CA 1
ATOM 680 C C . ASP A 1 83 ? 3.111 -25.906 -3.795 1 98.5 83 ASP A C 1
ATOM 682 O O . ASP A 1 83 ? 2.191 -25.078 -3.742 1 98.5 83 ASP A O 1
ATOM 686 N N . LYS A 1 84 ? 2.951 -27.172 -3.631 1 98.62 84 LYS A N 1
ATOM 687 C CA . LYS A 1 84 ? 1.628 -27.781 -3.545 1 98.62 84 LYS A CA 1
ATOM 688 C C . LYS A 1 84 ? 0.825 -27.203 -2.387 1 98.62 84 LYS A C 1
ATOM 690 O O . LYS A 1 84 ? -0.405 -27.156 -2.441 1 98.62 84 LYS A O 1
ATOM 695 N N . ARG A 1 85 ? 1.458 -26.797 -1.309 1 98.81 85 ARG A N 1
ATOM 696 C CA . ARG A 1 85 ? 0.736 -26.25 -0.168 1 98.81 85 ARG A CA 1
ATOM 697 C C . ARG A 1 85 ? -0.006 -24.969 -0.556 1 98.81 85 ARG A C 1
ATOM 699 O O . ARG A 1 85 ? -1.164 -24.781 -0.178 1 98.81 85 ARG A O 1
ATOM 706 N N . PHE A 1 86 ? 0.621 -24.141 -1.374 1 98.94 86 PHE A N 1
ATOM 707 C CA . PHE A 1 86 ? -0.031 -22.922 -1.854 1 98.94 86 PHE A CA 1
ATOM 708 C C . PHE A 1 86 ? -1.125 -23.266 -2.861 1 98.94 86 PHE A C 1
ATOM 710 O O . PHE A 1 86 ? -2.199 -22.656 -2.844 1 98.94 86 PHE A O 1
ATOM 717 N N . LEU A 1 87 ? -0.841 -24.219 -3.797 1 98.94 87 LEU A N 1
ATOM 718 C CA . LEU A 1 87 ? -1.85 -24.609 -4.773 1 98.94 87 LEU A CA 1
ATOM 719 C C . LEU A 1 87 ? -3.08 -25.188 -4.082 1 98.94 87 LEU A C 1
ATOM 721 O O . LEU A 1 87 ? -4.211 -24.891 -4.477 1 98.94 87 LEU A O 1
ATOM 725 N N . ASP A 1 88 ? -2.887 -25.938 -3.035 1 98.88 88 ASP A N 1
ATOM 726 C CA . ASP A 1 88 ? -4.012 -26.516 -2.295 1 98.88 88 ASP A CA 1
ATOM 727 C C . ASP A 1 88 ? -4.812 -25.422 -1.59 1 98.88 88 ASP A C 1
ATOM 729 O O . ASP A 1 88 ? -6.043 -25.469 -1.558 1 98.88 88 ASP A O 1
ATOM 733 N N . LEU A 1 89 ? -4.133 -24.5 -0.981 1 98.94 89 LEU A N 1
ATOM 734 C CA . LEU A 1 89 ? -4.824 -23.391 -0.33 1 98.94 89 LEU A CA 1
ATOM 735 C C . LEU A 1 89 ? -5.723 -22.656 -1.318 1 98.94 89 LEU A C 1
ATOM 737 O O . LEU A 1 89 ? -6.891 -22.406 -1.028 1 98.94 89 LEU A O 1
ATOM 741 N N . VAL A 1 90 ? -5.184 -22.344 -2.529 1 98.94 90 VAL A N 1
ATOM 742 C CA . VAL A 1 90 ? -5.934 -21.625 -3.559 1 98.94 90 VAL A CA 1
ATOM 743 C C . VAL A 1 90 ? -7.141 -22.453 -3.986 1 98.94 90 VAL A C 1
ATOM 745 O O . VAL A 1 90 ? -8.258 -21.953 -4.055 1 98.94 90 VAL A O 1
ATOM 748 N N . LYS A 1 91 ? -6.895 -23.75 -4.25 1 98.88 91 LYS A N 1
ATOM 749 C CA . LYS A 1 91 ? -7.965 -24.641 -4.676 1 98.88 91 LYS A CA 1
ATOM 750 C C . LYS A 1 91 ? -9.047 -24.75 -3.609 1 98.88 91 LYS A C 1
ATOM 752 O O . LYS A 1 91 ? -10.242 -24.656 -3.916 1 98.88 91 LYS A O 1
ATOM 757 N N . ASN A 1 92 ? -8.672 -24.922 -2.369 1 98.88 92 ASN A N 1
ATOM 758 C CA . ASN A 1 92 ? -9.625 -25.078 -1.279 1 98.88 92 ASN A CA 1
ATOM 759 C C . ASN A 1 92 ? -10.422 -23.797 -1.035 1 98.88 92 ASN A C 1
ATOM 7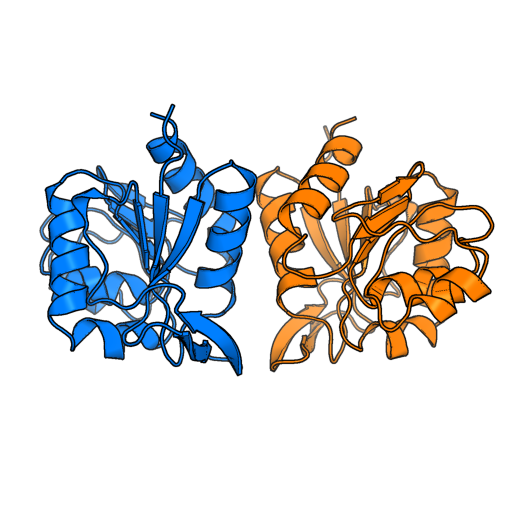61 O O . ASN A 1 92 ? -11.625 -23.844 -0.775 1 98.88 92 ASN A O 1
ATOM 765 N N . MET A 1 93 ? -9.758 -22.672 -1.069 1 98.94 93 MET A N 1
ATOM 766 C CA . MET A 1 93 ? -10.469 -21.406 -0.963 1 98.94 93 MET A CA 1
ATOM 767 C C . MET A 1 93 ? -11.539 -21.281 -2.039 1 98.94 93 MET A C 1
ATOM 769 O O . MET A 1 93 ? -12.695 -20.984 -1.737 1 98.94 93 MET A O 1
ATOM 773 N N . TYR A 1 94 ? -11.164 -21.594 -3.287 1 98.81 94 TYR A N 1
ATOM 774 C CA . TYR A 1 94 ? -12.07 -21.484 -4.426 1 98.81 94 TYR A CA 1
ATOM 775 C C . TYR A 1 94 ? -13.242 -22.438 -4.285 1 98.81 94 TYR A C 1
ATOM 777 O O . TYR A 1 94 ? -14.398 -22.047 -4.426 1 98.81 94 TYR A O 1
ATOM 785 N N . GLN A 1 95 ? -12.938 -23.656 -3.957 1 98.56 95 GLN A N 1
ATOM 786 C CA . GLN A 1 95 ? -13.953 -24.703 -3.891 1 98.56 95 GLN A CA 1
ATOM 787 C C . GLN A 1 95 ? -14.914 -24.453 -2.729 1 98.56 95 GLN A C 1
ATOM 789 O O . GLN A 1 95 ? -16.062 -24.922 -2.754 1 98.56 95 GLN A O 1
ATOM 794 N N . SER A 1 96 ? -14.5 -23.719 -1.752 1 98.5 96 SER A N 1
ATOM 795 C CA . SER A 1 96 ? -15.344 -23.422 -0.598 1 98.5 96 SER A CA 1
ATOM 796 C C . SER A 1 96 ? -16.234 -22.219 -0.855 1 98.5 96 SER A C 1
ATOM 798 O O . SER A 1 96 ? -16.969 -21.781 0.033 1 98.5 96 SER A O 1
ATOM 800 N N . GLY A 1 97 ? -16.094 -21.609 -1.969 1 98.5 97 GLY A N 1
ATOM 801 C CA . GLY A 1 97 ? -16.969 -20.516 -2.359 1 98.5 97 GLY A CA 1
ATOM 802 C C . GLY A 1 97 ? -16.547 -19.172 -1.768 1 98.5 97 GLY A C 1
ATOM 803 O O . GLY A 1 97 ? -17.328 -18.219 -1.773 1 98.5 97 GLY A O 1
ATOM 804 N N . LYS A 1 98 ? -15.383 -19.156 -1.221 1 98.62 98 LYS A N 1
ATOM 805 C CA . LYS A 1 98 ? -14.875 -17.953 -0.578 1 98.62 98 LYS A CA 1
ATOM 806 C C . LYS A 1 98 ? -14.117 -17.078 -1.57 1 98.62 98 LYS A C 1
ATOM 808 O O . LYS A 1 98 ? -13.445 -17.578 -2.465 1 98.62 98 LYS A O 1
ATOM 813 N N . PRO A 1 99 ? -14.18 -15.703 -1.46 1 98.88 99 PRO A N 1
ATOM 814 C CA . PRO A 1 99 ? -13.438 -14.836 -2.377 1 98.88 99 PRO A CA 1
ATOM 815 C C . PRO A 1 99 ? -11.977 -15.25 -2.531 1 98.88 99 PRO A C 1
ATOM 817 O O . PRO A 1 99 ? -11.242 -15.305 -1.543 1 98.88 99 PRO A O 1
ATOM 820 N N . THR A 1 100 ? -11.656 -15.633 -3.684 1 98.94 100 THR A N 1
ATOM 821 C CA . THR A 1 100 ? -10.312 -15.992 -4.137 1 98.94 100 THR A CA 1
ATOM 822 C C . THR A 1 100 ? -9.844 -15.047 -5.238 1 98.94 100 THR A C 1
ATOM 824 O O . THR A 1 100 ? -10.266 -15.172 -6.391 1 98.94 100 THR A O 1
ATOM 827 N N . ALA A 1 101 ? -8.977 -14.141 -4.859 1 99 101 ALA A N 1
ATOM 828 C CA . ALA A 1 101 ? -8.719 -12.961 -5.688 1 99 101 ALA A CA 1
ATOM 829 C C . ALA A 1 101 ? -7.262 -12.93 -6.145 1 99 101 ALA A C 1
ATOM 831 O O . ALA A 1 101 ? -6.348 -13.172 -5.352 1 99 101 ALA A O 1
ATOM 832 N N . ALA A 1 102 ? -6.996 -12.703 -7.422 1 99 102 ALA A N 1
ATOM 833 C CA . ALA A 1 102 ? -5.648 -12.617 -7.984 1 99 102 ALA A CA 1
ATOM 834 C C . ALA A 1 102 ? -5.516 -11.398 -8.898 1 99 102 ALA A C 1
ATOM 836 O O . ALA A 1 102 ? -6.469 -11.023 -9.586 1 99 102 ALA A O 1
ATOM 837 N N . ILE A 1 103 ? -4.383 -10.852 -8.953 1 98.94 103 ILE A N 1
ATOM 838 C CA . ILE A 1 103 ? -4.102 -9.695 -9.797 1 98.94 103 ILE A CA 1
ATOM 839 C C . ILE A 1 103 ? -2.781 -9.898 -10.531 1 98.94 103 ILE A C 1
ATOM 841 O O . ILE A 1 103 ? -1.853 -10.508 -9.992 1 98.94 103 ILE A O 1
ATOM 845 N N . CYS A 1 104 ? -2.662 -9.297 -11.844 1 98.88 104 CYS A N 1
ATOM 846 C CA . CYS A 1 104 ? -1.439 -9.344 -12.633 1 98.88 104 CYS A CA 1
ATOM 847 C C . CYS A 1 104 ? -1.017 -10.781 -12.906 1 98.88 104 CYS A C 1
ATOM 849 O O . CYS A 1 104 ? -1.759 -11.547 -13.523 1 98.88 104 CYS A O 1
ATOM 851 N N . HIS A 1 105 ? 0.193 -11.211 -12.539 1 98.94 105 HIS A N 1
ATOM 852 C CA . HIS A 1 105 ? 0.688 -12.57 -12.727 1 98.94 105 HIS A CA 1
ATOM 853 C C . HIS A 1 105 ? 0.118 -13.508 -11.672 1 98.94 105 HIS A C 1
ATOM 855 O O . HIS A 1 105 ? 0.304 -14.727 -11.75 1 98.94 105 HIS A O 1
ATOM 861 N N . GLY A 1 106 ? -0.716 -12.977 -10.711 1 98.94 106 GLY A N 1
ATOM 862 C CA . GLY A 1 106 ? -1.304 -13.82 -9.68 1 98.94 106 GLY A CA 1
ATOM 863 C C . GLY A 1 106 ? -2.178 -14.922 -10.234 1 98.94 106 GLY A C 1
ATOM 864 O O . GLY A 1 106 ? -2.275 -16 -9.641 1 98.94 106 GLY A O 1
ATOM 865 N N . ALA A 1 107 ? -2.77 -14.711 -11.375 1 98.88 107 ALA A N 1
ATOM 866 C CA . ALA A 1 107 ? -3.699 -15.664 -11.977 1 98.88 107 ALA A CA 1
ATOM 867 C C . ALA A 1 107 ? -2.979 -16.938 -12.414 1 98.88 107 ALA A C 1
ATOM 869 O O . ALA A 1 107 ? -3.615 -17.953 -12.695 1 98.88 107 ALA A O 1
ATOM 870 N N . TRP A 1 108 ? -1.594 -16.891 -12.461 1 98.88 108 TRP A N 1
ATOM 871 C CA . TRP A 1 108 ? -0.848 -18.125 -12.68 1 98.88 108 TRP A CA 1
ATOM 872 C C . TRP A 1 108 ? -1.216 -19.188 -11.641 1 98.88 108 TRP A C 1
ATOM 874 O O . TRP A 1 108 ? -1.226 -20.375 -11.938 1 98.88 108 TRP A O 1
ATOM 884 N N . MET A 1 109 ? -1.542 -18.719 -10.445 1 98.94 109 MET A N 1
ATOM 885 C CA . MET A 1 109 ? -1.917 -19.656 -9.383 1 98.94 109 MET A CA 1
ATOM 886 C C . MET A 1 109 ? -3.207 -20.391 -9.734 1 98.94 109 MET A C 1
ATOM 888 O O . MET A 1 109 ? -3.359 -21.578 -9.422 1 98.94 109 MET A O 1
ATOM 892 N N . PHE A 1 110 ? -4.117 -19.672 -10.406 1 98.88 110 PHE A N 1
ATOM 893 C CA . PHE A 1 110 ? -5.371 -20.312 -10.805 1 98.88 110 PHE A CA 1
ATOM 894 C C . PHE A 1 110 ? -5.133 -21.312 -11.922 1 98.88 110 PHE A C 1
ATOM 896 O O . PHE A 1 110 ? -5.789 -22.359 -11.969 1 98.88 110 PHE A O 1
ATOM 903 N N . CYS A 1 111 ? -4.188 -21 -12.812 1 98.88 111 CYS A N 1
ATOM 904 C CA . CYS A 1 111 ? -3.809 -21.953 -13.844 1 98.88 111 CYS A CA 1
ATOM 905 C C . CYS A 1 111 ? -3.289 -23.25 -13.234 1 98.88 111 CYS A C 1
ATOM 907 O O . CYS A 1 111 ? -3.773 -24.328 -13.555 1 98.88 111 CYS A O 1
ATOM 909 N N . SER A 1 112 ? -2.363 -23.094 -12.336 1 98.88 112 SER A N 1
ATOM 910 C CA . SER A 1 112 ? -1.693 -24.266 -11.766 1 98.88 112 SER A CA 1
ATOM 911 C C . SER A 1 112 ? -2.604 -25.016 -10.797 1 98.88 112 SER A C 1
ATOM 913 O O . SER A 1 112 ? -2.465 -26.219 -10.609 1 98.88 112 SER A O 1
ATOM 915 N N . ALA A 1 113 ? -3.539 -24.266 -10.164 1 98.75 113 ALA A N 1
ATOM 916 C CA . ALA A 1 113 ? -4.512 -24.891 -9.281 1 98.75 113 ALA A CA 1
ATOM 917 C C . ALA A 1 113 ? -5.621 -25.578 -10.078 1 98.75 113 ALA A C 1
ATOM 919 O O . ALA A 1 113 ? -6.441 -26.297 -9.516 1 98.75 113 ALA A O 1
ATOM 920 N N . LYS A 1 114 ? -5.621 -25.328 -11.438 1 98.62 114 LYS A N 1
ATOM 921 C CA . LYS A 1 114 ? -6.551 -25.953 -12.375 1 98.62 114 LYS A CA 1
ATOM 922 C C . LYS A 1 114 ? -7.996 -25.641 -12.008 1 98.62 114 LYS A C 1
ATOM 924 O O . LYS A 1 114 ? -8.844 -26.531 -11.969 1 98.62 114 LYS A O 1
ATOM 929 N N . ILE A 1 115 ? -8.266 -24.328 -11.859 1 98.56 115 ILE A N 1
ATOM 930 C CA . ILE A 1 115 ? -9.617 -23.969 -11.445 1 98.56 115 ILE A CA 1
ATOM 931 C C . ILE A 1 115 ? -10.203 -22.969 -12.438 1 98.56 115 ILE A C 1
ATOM 933 O O . ILE A 1 115 ? -11.188 -22.281 -12.141 1 98.56 115 ILE A O 1
ATOM 937 N N . LEU A 1 116 ? -9.664 -22.906 -13.656 1 98.5 116 LEU A N 1
ATOM 938 C CA . LEU A 1 116 ? -10.023 -21.797 -14.539 1 98.5 116 LEU A CA 1
ATOM 939 C C . LEU A 1 116 ? -10.977 -22.25 -15.625 1 98.5 116 LEU A C 1
ATOM 941 O O . LEU A 1 116 ? -11.523 -21.438 -16.359 1 98.5 116 LEU A O 1
ATOM 945 N N . LYS A 1 117 ? -11.219 -23.578 -15.812 1 98.19 117 LYS A N 1
ATOM 946 C CA . LYS A 1 117 ? -12 -24.047 -16.953 1 98.19 117 LYS A CA 1
ATOM 947 C C . LYS A 1 117 ? -13.383 -23.406 -16.984 1 98.19 117 LYS A C 1
ATOM 949 O O . LYS A 1 117 ? -14.172 -23.578 -16.047 1 98.19 117 LYS A O 1
ATOM 954 N N . GLY A 1 118 ? -13.633 -22.656 -17.969 1 98.62 118 GLY A N 1
ATOM 955 C CA . GLY A 1 118 ? -14.93 -22.047 -18.203 1 98.62 118 GLY A CA 1
ATOM 956 C C . GLY A 1 118 ? -15.156 -20.797 -17.391 1 98.62 118 GLY A C 1
ATOM 957 O O . GLY A 1 118 ? -16.25 -20.219 -17.406 1 98.62 118 GLY A O 1
ATOM 958 N N . LYS A 1 119 ? -14.242 -20.312 -16.719 1 98.81 119 LYS A N 1
ATOM 959 C CA . LYS A 1 119 ? -14.398 -19.156 -15.844 1 98.81 119 LYS A CA 1
ATOM 960 C C . LYS A 1 119 ? -13.953 -17.875 -16.547 1 98.81 119 LYS A C 1
ATOM 962 O O . LYS A 1 119 ? -12.945 -17.859 -17.25 1 98.81 119 LYS A O 1
ATOM 967 N N . LYS A 1 120 ? -14.742 -16.906 -16.375 1 98.94 120 LYS A N 1
ATOM 968 C CA . LYS A 1 120 ? -14.359 -15.578 -16.859 1 98.94 120 LYS A CA 1
ATOM 969 C C . LYS A 1 120 ? -13.398 -14.898 -15.891 1 98.94 120 LYS A C 1
ATOM 971 O O . LYS A 1 120 ? -13.602 -14.93 -14.672 1 98.94 120 LYS A O 1
ATOM 976 N N . LEU A 1 121 ? -12.352 -14.328 -16.375 1 98.88 121 LEU A N 1
ATOM 977 C CA . LEU A 1 121 ? -11.375 -13.648 -15.531 1 98.88 121 LEU A CA 1
ATOM 978 C C . LEU A 1 121 ? -10.531 -12.68 -16.344 1 98.88 121 LEU A C 1
ATOM 980 O O . LEU A 1 121 ? -10.633 -12.633 -17.578 1 98.88 121 LEU A O 1
ATOM 984 N N . THR A 1 122 ? -9.75 -11.836 -15.789 1 98.94 122 THR A N 1
ATOM 985 C CA . THR A 1 122 ? -8.695 -11.023 -16.391 1 98.94 122 THR A CA 1
ATOM 986 C C . THR A 1 122 ? -7.363 -11.258 -15.68 1 98.94 122 THR A C 1
ATOM 988 O O . THR A 1 122 ? -7.293 -12.031 -14.719 1 98.94 122 THR A O 1
ATOM 991 N N . CYS A 1 123 ? -6.312 -10.852 -16.156 1 98.94 123 CYS A N 1
ATOM 992 C CA . CYS A 1 123 ? -4.941 -10.969 -15.672 1 98.94 123 CYS A CA 1
ATOM 993 C C . CYS A 1 123 ? -4.023 -10 -16.406 1 98.94 123 CYS A C 1
ATOM 995 O O . CYS A 1 123 ? -4.465 -9.266 -17.281 1 98.94 123 CYS A O 1
ATOM 997 N N . PHE A 1 124 ? -2.77 -9.938 -15.977 1 98.88 124 PHE A N 1
ATOM 998 C CA . PHE A 1 124 ? -1.804 -9.211 -16.797 1 98.88 124 PHE A CA 1
ATOM 999 C C . PHE A 1 124 ? -1.696 -9.828 -18.188 1 98.88 124 PHE A C 1
ATOM 1001 O O . PHE A 1 124 ? -1.658 -11.055 -18.328 1 98.88 124 PHE A O 1
ATOM 1008 N N . VAL A 1 125 ? -1.607 -9.031 -19.141 1 98.81 125 VAL A N 1
ATOM 1009 C CA . VAL A 1 125 ? -1.715 -9.422 -20.547 1 98.81 125 VAL A CA 1
ATOM 1010 C C . VAL A 1 125 ? -0.624 -10.438 -20.891 1 98.81 125 VAL A C 1
ATOM 1012 O O . VAL A 1 125 ? -0.82 -11.312 -21.734 1 98.81 125 VAL A O 1
ATOM 1015 N N . ALA A 1 126 ? 0.506 -10.422 -20.281 1 98.75 126 ALA A N 1
ATOM 1016 C CA . ALA A 1 126 ? 1.64 -11.289 -20.594 1 98.75 126 ALA A CA 1
ATOM 1017 C C . ALA A 1 126 ? 1.306 -12.75 -20.312 1 98.75 126 ALA A C 1
ATOM 1019 O O . ALA A 1 126 ? 1.955 -13.656 -20.844 1 98.75 126 ALA A O 1
ATOM 1020 N N . ILE A 1 127 ? 0.36 -12.992 -19.438 1 98.81 127 ILE A N 1
ATOM 1021 C CA . ILE A 1 127 ? 0.07 -14.383 -19.125 1 98.81 127 ILE A CA 1
ATOM 1022 C C . ILE A 1 127 ? -1.317 -14.75 -19.641 1 98.81 127 ILE A C 1
ATOM 1024 O O . ILE A 1 127 ? -1.898 -15.758 -19.219 1 98.81 127 ILE A O 1
ATOM 1028 N N . LYS A 1 128 ? -1.845 -13.914 -20.5 1 98.88 128 LYS A N 1
ATOM 1029 C CA . LYS A 1 128 ? -3.154 -14.156 -21.094 1 98.88 128 LYS A CA 1
ATOM 1030 C C . LYS A 1 128 ? -3.221 -15.539 -21.734 1 98.88 128 LYS A C 1
ATOM 1032 O O . LYS A 1 128 ? -4.195 -16.266 -21.547 1 98.88 128 LYS A O 1
ATOM 1037 N N . ASP A 1 129 ? -2.295 -15.867 -22.516 1 98.81 129 ASP A N 1
ATOM 1038 C CA . ASP A 1 129 ? -2.289 -17.156 -23.188 1 98.81 129 ASP A CA 1
ATOM 1039 C C . ASP A 1 129 ? -2.328 -18.297 -22.172 1 98.81 129 ASP A C 1
ATOM 1041 O O . ASP A 1 129 ? -2.992 -19.312 -22.391 1 98.81 129 ASP A O 1
ATOM 1045 N N . ASP A 1 130 ? -1.504 -18.188 -21.062 1 98.88 130 ASP A N 1
ATOM 1046 C CA . ASP A 1 130 ? -1.52 -19.219 -20.031 1 98.88 130 ASP A CA 1
ATOM 1047 C C . ASP A 1 130 ? -2.926 -19.422 -19.469 1 98.88 130 ASP A C 1
ATOM 1049 O O . ASP A 1 130 ? -3.377 -20.547 -19.281 1 98.88 130 ASP A O 1
ATOM 1053 N N . VAL A 1 131 ? -3.598 -18.344 -19.25 1 98.81 131 VAL A N 1
ATOM 1054 C CA . VAL A 1 131 ? -4.938 -18.375 -18.672 1 98.81 131 VAL A CA 1
ATOM 1055 C C . VAL A 1 131 ? -5.914 -18.984 -19.672 1 98.81 131 VAL A C 1
ATOM 1057 O O . VAL A 1 131 ? -6.723 -19.844 -19.297 1 98.81 131 VAL A O 1
ATOM 1060 N N . GLU A 1 132 ? -5.832 -18.547 -20.859 1 98.88 132 GLU A N 1
ATOM 1061 C CA . GLU A 1 132 ? -6.711 -19.109 -21.891 1 98.88 132 GLU A CA 1
ATOM 1062 C C . GLU A 1 132 ? -6.422 -20.594 -22.109 1 98.88 132 GLU A C 1
ATOM 1064 O O . GLU A 1 132 ? -7.348 -21.391 -22.266 1 98.88 132 GLU A O 1
ATOM 1069 N N . ASN A 1 133 ? -5.211 -20.938 -22.156 1 98.81 133 ASN A N 1
ATOM 1070 C CA . ASN A 1 133 ? -4.836 -22.328 -22.312 1 98.81 133 ASN A CA 1
ATOM 1071 C C . ASN A 1 133 ? -5.328 -23.172 -21.141 1 98.81 133 ASN A C 1
ATOM 1073 O O . ASN A 1 133 ? -5.582 -24.375 -21.281 1 98.81 133 ASN A O 1
ATOM 1077 N N . ALA A 1 134 ? -5.402 -22.641 -20 1 98.81 134 ALA A N 1
ATOM 1078 C CA . ALA A 1 134 ? -5.883 -23.344 -18.812 1 98.81 134 ALA A CA 1
ATOM 1079 C C . ALA A 1 134 ? -7.406 -23.422 -18.797 1 98.81 134 ALA A C 1
ATOM 1081 O O . ALA A 1 134 ? -8 -23.984 -17.875 1 98.81 134 ALA A O 1
ATOM 1082 N N . GLY A 1 135 ? -8.109 -22.859 -19.844 1 98.69 135 GLY A N 1
ATOM 1083 C CA . GLY A 1 135 ? -9.547 -22.984 -20 1 98.69 135 GLY A CA 1
ATOM 1084 C C . GLY A 1 135 ? -10.305 -21.75 -19.562 1 98.69 135 GLY A C 1
ATOM 1085 O O . GLY A 1 135 ? -11.531 -21.719 -19.594 1 98.69 135 GLY A O 1
ATOM 1086 N N . GLY A 1 136 ? -9.617 -20.734 -19.141 1 98.88 136 GLY A N 1
ATOM 1087 C CA . GLY A 1 136 ? -10.25 -19.469 -18.75 1 98.88 136 GLY A CA 1
ATOM 1088 C C . GLY A 1 136 ? -10.703 -18.641 -19.938 1 98.88 136 GLY A C 1
ATOM 1089 O O . GLY A 1 136 ? -10.141 -18.75 -21.031 1 98.88 136 GLY A O 1
ATOM 1090 N N . ILE A 1 137 ? -11.773 -17.859 -19.656 1 98.94 137 ILE A N 1
ATOM 1091 C CA . ILE A 1 137 ? -12.273 -16.906 -20.641 1 98.94 137 ILE A CA 1
ATOM 1092 C C . ILE A 1 137 ? -11.82 -15.5 -20.266 1 98.94 137 ILE A C 1
ATOM 1094 O O . ILE A 1 137 ? -12.375 -14.883 -19.344 1 98.94 137 ILE A O 1
ATOM 1098 N N . TYR A 1 138 ? -10.836 -15.008 -21 1 98.81 138 TYR A N 1
ATOM 1099 C CA . TYR A 1 138 ? -10.195 -13.734 -20.688 1 98.81 138 TYR A CA 1
ATOM 1100 C C . TYR A 1 138 ? -11.078 -12.562 -21.078 1 98.81 138 TYR A C 1
ATOM 1102 O O . TYR A 1 138 ? -11.648 -12.555 -22.188 1 98.81 138 TYR A O 1
ATOM 1110 N N . GLU A 1 139 ? -11.273 -11.68 -20.219 1 98.88 139 GLU A N 1
ATOM 1111 C CA . GLU A 1 139 ? -11.922 -10.391 -20.469 1 98.88 139 GLU A CA 1
ATOM 1112 C C . GLU A 1 139 ? -11.008 -9.234 -20.094 1 98.88 139 GLU A C 1
ATOM 1114 O O . GLU A 1 139 ? -10.461 -9.203 -18.984 1 98.88 139 GLU A O 1
ATOM 1119 N N . ASP A 1 140 ? -10.812 -8.258 -21.047 1 98.62 140 ASP A N 1
ATOM 1120 C CA . ASP A 1 140 ? -9.984 -7.09 -20.766 1 98.62 140 ASP A CA 1
ATOM 1121 C C . ASP A 1 140 ? -10.781 -6.016 -20.031 1 98.62 140 ASP A C 1
ATOM 1123 O O . ASP A 1 140 ? -11.336 -5.113 -20.656 1 98.62 140 ASP A O 1
ATOM 1127 N N . SER A 1 141 ? -10.852 -6.172 -18.75 1 98.81 141 SER A N 1
ATOM 1128 C CA . SER A 1 141 ? -11.547 -5.266 -17.828 1 98.81 141 SER A CA 1
ATOM 1129 C C . SER A 1 141 ? -10.742 -5.055 -16.547 1 98.81 141 SER A C 1
ATOM 1131 O O . SER A 1 141 ? -9.984 -5.93 -16.141 1 98.81 141 SER A O 1
ATOM 1133 N N . PRO A 1 142 ? -10.852 -3.85 -15.883 1 98.88 142 PRO A N 1
ATOM 1134 C CA . PRO A 1 142 ? -10.094 -3.588 -14.656 1 98.88 142 PRO A CA 1
ATOM 1135 C C . PRO A 1 142 ? -10.305 -4.66 -13.594 1 98.88 142 PRO A C 1
ATOM 1137 O O . PRO A 1 142 ? -9.398 -4.949 -12.812 1 98.88 142 PRO A O 1
ATOM 1140 N N . VAL A 1 143 ? -11.477 -5.195 -13.578 1 98.94 143 VAL A N 1
ATOM 1141 C CA . VAL A 1 143 ? -11.797 -6.285 -12.656 1 98.94 143 VAL A CA 1
ATOM 1142 C C . VAL A 1 143 ? -12.844 -7.199 -13.281 1 98.94 143 VAL A C 1
ATOM 1144 O O . VAL A 1 143 ? -13.773 -6.73 -13.945 1 98.94 143 VAL A O 1
ATOM 1147 N N . VAL A 1 144 ? -12.719 -8.523 -13.195 1 98.94 144 VAL A N 1
ATOM 1148 C CA . VAL A 1 144 ? -13.695 -9.539 -13.594 1 98.94 144 VAL A CA 1
ATOM 1149 C C . VAL A 1 144 ? -14.047 -10.414 -12.398 1 98.94 144 VAL A C 1
ATOM 1151 O O . VAL A 1 144 ? -13.156 -10.914 -11.703 1 98.94 144 VAL A O 1
ATOM 1154 N N . VAL A 1 145 ? -15.328 -10.445 -12.141 1 98.94 145 VAL A N 1
ATOM 1155 C CA . VAL A 1 145 ? -15.852 -11.297 -11.07 1 98.94 145 VAL A CA 1
ATOM 1156 C C . VAL A 1 145 ? -16.672 -12.43 -11.672 1 98.94 145 VAL A C 1
ATOM 1158 O O . VAL A 1 145 ? -17.656 -12.188 -12.383 1 98.94 145 VAL A O 1
ATOM 1161 N N . ASP A 1 146 ? -16.266 -13.633 -11.445 1 98.94 146 ASP A N 1
ATOM 1162 C CA . ASP A 1 146 ? -17.031 -14.836 -11.781 1 98.94 146 ASP A CA 1
ATOM 1163 C C . ASP A 1 146 ? -17.25 -15.711 -10.547 1 98.94 146 ASP A C 1
ATOM 1165 O O . ASP A 1 146 ? -16.391 -16.531 -10.211 1 98.94 146 ASP A O 1
ATOM 1169 N N . GLY A 1 147 ? -18.438 -15.5 -9.914 1 98.62 147 GLY A N 1
ATOM 1170 C CA . GLY A 1 147 ? -18.625 -16.125 -8.609 1 98.62 147 GLY A CA 1
ATOM 1171 C C . GLY A 1 147 ? -17.688 -15.578 -7.551 1 98.62 147 GLY A C 1
ATOM 1172 O O . GLY A 1 147 ? -17.656 -14.367 -7.301 1 98.62 147 GLY A O 1
ATOM 1173 N N . ASN A 1 148 ? -16.953 -16.531 -6.988 1 98.75 148 ASN A N 1
ATOM 1174 C CA . ASN A 1 148 ? -16.047 -16.125 -5.93 1 98.75 148 ASN A CA 1
ATOM 1175 C C . A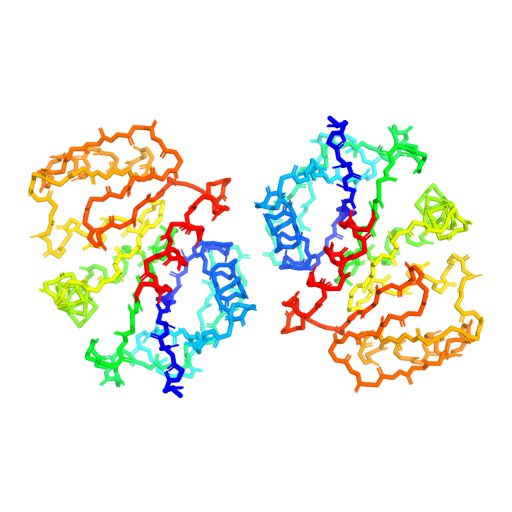SN A 1 148 ? -14.633 -15.914 -6.465 1 98.75 148 ASN A C 1
ATOM 1177 O O . ASN A 1 148 ? -13.688 -15.719 -5.691 1 98.75 148 ASN A O 1
ATOM 1181 N N . LEU A 1 149 ? -14.477 -15.969 -7.719 1 98.88 149 LEU A N 1
ATOM 1182 C CA . LEU A 1 149 ? -13.211 -15.648 -8.367 1 98.88 149 LEU A CA 1
ATOM 1183 C C . LEU A 1 149 ? -13.156 -14.172 -8.758 1 98.88 149 LEU A C 1
ATOM 1185 O O . LEU A 1 149 ? -13.977 -13.703 -9.539 1 98.88 149 LEU A O 1
ATOM 1189 N N . ILE A 1 150 ? -12.211 -13.477 -8.273 1 98.94 150 ILE A N 1
ATOM 1190 C CA . ILE A 1 150 ? -12.047 -12.047 -8.523 1 98.94 150 ILE A CA 1
ATOM 1191 C C . ILE A 1 150 ? -10.648 -11.773 -9.078 1 98.94 150 ILE A C 1
ATOM 1193 O O . ILE A 1 150 ? -9.648 -12.117 -8.445 1 98.94 150 ILE A O 1
ATOM 1197 N N . THR A 1 151 ? -10.523 -11.227 -10.297 1 99 151 THR A N 1
ATOM 1198 C CA . THR A 1 151 ? -9.219 -11.047 -10.914 1 99 151 THR A CA 1
ATOM 1199 C C . THR A 1 151 ? -9.062 -9.625 -11.453 1 99 151 THR A C 1
ATOM 1201 O O . THR A 1 151 ? -10.055 -8.977 -11.797 1 99 151 THR A O 1
ATOM 1204 N N . SER A 1 152 ? -7.93 -9.148 -11.492 1 99 152 SER A N 1
ATOM 1205 C CA . SER A 1 152 ? -7.578 -7.824 -12.008 1 99 152 SER A CA 1
ATOM 1206 C C . SER A 1 152 ? -6.27 -7.863 -12.789 1 99 152 SER A C 1
ATOM 1208 O O . SER A 1 152 ? -5.574 -8.883 -12.797 1 99 152 SER A O 1
ATOM 1210 N N . ARG A 1 153 ? -5.883 -6.812 -13.445 1 98.94 153 ARG A N 1
ATOM 1211 C CA . ARG A 1 153 ? -4.844 -6.887 -14.469 1 98.94 153 ARG A CA 1
ATOM 1212 C C . ARG A 1 153 ? -3.516 -6.355 -13.945 1 98.94 153 ARG A C 1
ATOM 1214 O O . ARG A 1 153 ? -2.475 -6.992 -14.109 1 98.94 153 ARG A O 1
ATOM 1221 N N . LEU A 1 154 ? -3.531 -5.199 -13.391 1 98.62 154 LEU A N 1
ATOM 1222 C CA . LEU A 1 154 ? -2.311 -4.492 -13.016 1 98.62 154 LEU A CA 1
ATOM 1223 C C . LEU A 1 154 ? -2.594 -3.457 -11.93 1 98.62 154 LEU A C 1
ATOM 1225 O O . LEU A 1 154 ? -3.756 -3.178 -11.625 1 98.62 154 LEU A O 1
ATOM 1229 N N . PRO A 1 155 ? -1.565 -2.854 -11.281 1 98.75 155 PRO A N 1
ATOM 1230 C CA . PRO A 1 155 ? -1.731 -1.981 -10.117 1 98.75 155 PRO A CA 1
ATOM 1231 C C . PRO A 1 155 ? -2.711 -0.839 -10.375 1 98.75 155 PRO A C 1
ATOM 1233 O O . PRO A 1 155 ? -3.463 -0.454 -9.469 1 98.75 155 PRO A O 1
ATOM 1236 N N . LYS A 1 156 ? -2.768 -0.294 -11.57 1 98.31 156 LYS A N 1
ATOM 1237 C CA . LYS A 1 156 ? -3.697 0.799 -11.844 1 98.31 156 LYS A CA 1
ATOM 1238 C C . LYS A 1 156 ? -5.137 0.377 -11.57 1 98.31 156 LYS A C 1
ATOM 1240 O O . LYS A 1 156 ? -6.004 1.223 -11.344 1 98.31 156 LYS A O 1
ATOM 1245 N N . ASP A 1 157 ? -5.453 -0.976 -11.516 1 98.88 157 ASP A N 1
ATOM 1246 C CA . ASP A 1 157 ? -6.805 -1.511 -11.359 1 98.88 157 ASP A CA 1
ATOM 1247 C C . ASP A 1 157 ? -7.082 -1.863 -9.898 1 98.88 157 ASP A C 1
ATOM 1249 O O . ASP A 1 157 ? -8.148 -2.389 -9.578 1 98.88 157 ASP A O 1
ATOM 1253 N N . LEU A 1 158 ? -6.148 -1.531 -8.969 1 98.94 158 LEU A N 1
ATOM 1254 C CA . LEU A 1 158 ? -6.246 -1.927 -7.57 1 98.94 158 LEU A CA 1
ATOM 1255 C C . LEU A 1 158 ? -7.512 -1.358 -6.934 1 98.94 158 LEU A C 1
ATOM 1257 O O . LEU A 1 158 ? -8.164 -2.031 -6.133 1 98.94 158 LEU A O 1
ATOM 1261 N N . PRO A 1 159 ? -7.945 -0.079 -7.27 1 98.88 159 PRO A N 1
ATOM 1262 C CA . PRO A 1 159 ? -9.188 0.427 -6.672 1 98.88 159 PRO A CA 1
ATOM 1263 C C . PRO A 1 159 ? -10.398 -0.433 -7.016 1 98.88 159 PRO A C 1
ATOM 1265 O O . PRO A 1 159 ? -11.188 -0.779 -6.129 1 98.88 159 PRO A O 1
ATOM 1268 N N . ASP A 1 160 ? -10.57 -0.838 -8.25 1 98.88 160 ASP A N 1
ATOM 1269 C CA . ASP A 1 160 ? -11.672 -1.691 -8.672 1 98.88 160 ASP A CA 1
ATOM 1270 C C . ASP A 1 160 ? -11.555 -3.084 -8.062 1 98.88 160 ASP A C 1
ATOM 1272 O O . ASP A 1 160 ? -12.555 -3.668 -7.637 1 98.88 160 ASP A O 1
ATOM 1276 N N . PHE A 1 161 ? -10.344 -3.582 -8 1 98.94 161 PHE A N 1
ATOM 1277 C CA . PHE A 1 161 ? -10.062 -4.902 -7.453 1 98.94 161 PHE A CA 1
ATOM 1278 C C . PHE A 1 161 ? -10.492 -4.988 -5.992 1 98.94 161 PHE A C 1
ATOM 1280 O O . PHE A 1 161 ? -11.234 -5.891 -5.613 1 98.94 161 PHE A O 1
ATOM 1287 N N . CYS A 1 162 ? -10.086 -3.988 -5.191 1 98.94 162 CYS A N 1
ATOM 1288 C CA . CYS A 1 162 ? -10.375 -4.031 -3.762 1 98.94 162 CYS A CA 1
ATOM 1289 C C . CYS A 1 162 ? -11.852 -3.764 -3.494 1 98.94 162 CYS A C 1
ATOM 1291 O O . CYS A 1 162 ? -12.438 -4.348 -2.578 1 98.94 162 CYS A O 1
ATOM 1293 N N . LYS A 1 163 ? -12.516 -2.916 -4.344 1 98.81 163 LYS A N 1
ATOM 1294 C CA . LYS A 1 163 ? -13.953 -2.721 -4.203 1 98.81 163 LYS A CA 1
ATOM 1295 C C . LYS A 1 163 ? -14.711 -4.031 -4.398 1 98.81 163 LYS A C 1
ATOM 1297 O O . LYS A 1 163 ? -15.641 -4.332 -3.648 1 98.81 163 LYS A O 1
ATOM 1302 N N . ALA A 1 164 ? -14.312 -4.793 -5.363 1 98.88 164 ALA A N 1
ATOM 1303 C CA . ALA A 1 164 ? -14.977 -6.059 -5.648 1 98.88 164 ALA A CA 1
ATOM 1304 C C . ALA A 1 164 ? -14.789 -7.051 -4.504 1 98.88 164 ALA A C 1
ATOM 1306 O O . ALA A 1 164 ? -15.719 -7.758 -4.121 1 98.88 164 ALA A O 1
ATOM 1307 N N . ILE A 1 165 ? -13.562 -7.137 -3.928 1 98.94 165 ILE A N 1
ATOM 1308 C CA . ILE A 1 165 ? -13.281 -8.047 -2.828 1 98.94 165 ILE A CA 1
ATOM 1309 C C . ILE A 1 165 ? -14.094 -7.648 -1.6 1 98.94 165 ILE A C 1
ATOM 1311 O O . ILE A 1 165 ? -14.734 -8.5 -0.968 1 98.94 165 ILE A O 1
ATOM 1315 N N . ILE A 1 166 ? -14.133 -6.332 -1.285 1 98.81 166 ILE A N 1
ATOM 1316 C CA . ILE A 1 166 ? -14.828 -5.824 -0.11 1 98.81 166 ILE A CA 1
ATOM 1317 C C . ILE A 1 166 ? -16.328 -6.066 -0.257 1 98.81 166 ILE A C 1
ATOM 1319 O O . ILE A 1 166 ? -17 -6.422 0.71 1 98.81 166 ILE A O 1
ATOM 1323 N N . ALA A 1 167 ? -16.875 -5.918 -1.475 1 98.62 167 ALA A N 1
ATOM 1324 C CA . ALA A 1 167 ? -18.297 -6.152 -1.725 1 98.62 167 ALA A CA 1
ATOM 1325 C C . ALA A 1 167 ? -18.688 -7.586 -1.366 1 98.62 167 ALA A C 1
ATOM 1327 O O . ALA A 1 167 ? -19.766 -7.82 -0.8 1 98.62 167 ALA A O 1
ATOM 1328 N N . GLN A 1 168 ? -17.828 -8.508 -1.634 1 98.56 168 GLN A N 1
ATOM 1329 C CA . GLN A 1 168 ? -18.156 -9.898 -1.333 1 98.56 168 GLN A CA 1
ATOM 1330 C C . GLN A 1 168 ? -17.938 -10.211 0.146 1 98.56 168 GLN A C 1
ATOM 1332 O O . GLN A 1 168 ? -18.672 -11.016 0.729 1 98.56 168 GLN A O 1
ATOM 1337 N N . LEU A 1 169 ? -16.953 -9.609 0.729 1 98.5 169 LEU A N 1
ATOM 1338 C CA . LEU A 1 169 ? -16.672 -9.859 2.139 1 98.5 169 LEU A CA 1
ATOM 1339 C C . LEU A 1 169 ? -17.781 -9.297 3.023 1 98.5 169 LEU A C 1
ATOM 1341 O O . LEU A 1 169 ? -17.984 -9.766 4.141 1 98.5 169 LEU A O 1
ATOM 1345 N N . LYS A 1 170 ? -18.484 -8.25 2.58 1 96.5 170 LYS A N 1
ATOM 1346 C CA . LYS A 1 170 ? -19.531 -7.617 3.381 1 96.5 170 LYS A CA 1
ATOM 1347 C C . LYS A 1 170 ? -20.875 -8.305 3.184 1 96.5 170 LYS A C 1
ATOM 1349 O O . LYS A 1 170 ? -21.859 -7.977 3.854 1 96.5 170 LYS A O 1
ATOM 1354 N N . LYS A 1 171 ? -21.016 -9.32 2.273 1 89.62 171 LYS A N 1
ATOM 1355 C CA . LYS A 1 171 ? -22.219 -10.141 2.145 1 89.62 171 LYS A CA 1
ATOM 1356 C C . LYS A 1 171 ? -22.312 -11.164 3.275 1 89.62 171 LYS A C 1
ATOM 1358 O O . LYS A 1 171 ? -21.297 -11.594 3.816 1 89.62 171 LYS A O 1
ATOM 1363 N N . MET B 1 1 ? -20.953 17.875 -10.25 1 52.88 1 MET B N 1
ATOM 1364 C CA . MET B 1 1 ? -20.031 18.516 -9.32 1 52.88 1 MET B CA 1
ATOM 1365 C C . MET B 1 1 ? -18.578 18.25 -9.703 1 52.88 1 MET B C 1
ATOM 1367 O O . MET B 1 1 ? -18.266 17.172 -10.203 1 52.88 1 MET B O 1
ATOM 1371 N N . THR B 1 2 ? -17.766 19.297 -9.922 1 76.81 2 THR B N 1
ATOM 1372 C CA . THR B 1 2 ? -16.406 19.125 -10.43 1 76.81 2 THR B CA 1
ATOM 1373 C C . THR B 1 2 ? -15.602 18.203 -9.516 1 76.81 2 THR B C 1
ATOM 1375 O O . THR B 1 2 ? -15.703 18.297 -8.289 1 76.81 2 THR B O 1
ATOM 1378 N N . THR B 1 3 ? -14.969 17.172 -10.023 1 92.06 3 THR B N 1
ATOM 1379 C CA . THR B 1 3 ? -14.18 16.188 -9.273 1 92.06 3 THR B CA 1
ATOM 1380 C C . THR B 1 3 ? -13.055 16.875 -8.508 1 92.06 3 THR B C 1
ATOM 1382 O O . THR B 1 3 ? -12.305 17.672 -9.078 1 92.06 3 THR B O 1
ATOM 1385 N N . LYS B 1 4 ? -12.969 16.703 -7.199 1 97.56 4 LYS B N 1
ATOM 1386 C CA . LYS B 1 4 ? -11.906 17.266 -6.371 1 97.56 4 LYS B CA 1
ATOM 1387 C C . LYS B 1 4 ? -10.547 16.688 -6.754 1 97.56 4 LYS B C 1
ATOM 1389 O O . LYS B 1 4 ? -10.414 15.477 -6.938 1 97.56 4 LYS B O 1
ATOM 1394 N N . ARG B 1 5 ? -9.602 17.609 -6.902 1 98.62 5 ARG B N 1
ATOM 1395 C CA . ARG B 1 5 ? -8.25 17.25 -7.309 1 98.62 5 ARG B CA 1
ATOM 1396 C C . ARG B 1 5 ? -7.316 17.188 -6.105 1 98.62 5 ARG B C 1
ATOM 1398 O O . ARG B 1 5 ? -7.234 18.141 -5.324 1 98.62 5 ARG B O 1
ATOM 1405 N N . VAL B 1 6 ? -6.613 16.047 -5.953 1 98.94 6 VAL B N 1
ATOM 1406 C CA . VAL B 1 6 ? -5.703 15.836 -4.832 1 98.94 6 VAL B CA 1
ATOM 1407 C C . VAL B 1 6 ? -4.285 15.609 -5.352 1 98.94 6 VAL B C 1
ATOM 1409 O O . VAL B 1 6 ? -4.062 14.75 -6.203 1 98.94 6 VAL B O 1
ATOM 1412 N N . GLY B 1 7 ? -3.352 16.5 -4.91 1 98.94 7 GLY B N 1
ATOM 1413 C CA . GLY B 1 7 ? -1.949 16.344 -5.254 1 98.94 7 GLY B CA 1
ATOM 1414 C C . GLY B 1 7 ? -1.168 15.555 -4.223 1 98.94 7 GLY B C 1
ATOM 1415 O O . GLY B 1 7 ? -1.386 15.711 -3.018 1 98.94 7 GLY B O 1
ATOM 1416 N N . ILE B 1 8 ? -0.279 14.688 -4.629 1 99 8 ILE B N 1
ATOM 1417 C CA . ILE B 1 8 ? 0.668 13.977 -3.781 1 99 8 ILE B CA 1
ATOM 1418 C C . ILE B 1 8 ? 2.094 14.25 -4.254 1 99 8 ILE B C 1
ATOM 1420 O O . ILE B 1 8 ? 2.404 14.094 -5.434 1 99 8 ILE B O 1
ATOM 1424 N N . LEU B 1 9 ? 2.988 14.719 -3.324 1 98.94 9 LEU B N 1
ATOM 1425 C CA . LEU B 1 9 ? 4.355 15.047 -3.707 1 98.94 9 LEU B CA 1
ATOM 1426 C C . LEU B 1 9 ? 5.156 13.781 -4.008 1 98.94 9 LEU B C 1
ATOM 1428 O O . LEU B 1 9 ? 5.02 12.773 -3.314 1 98.94 9 LEU B O 1
ATOM 1432 N N . ALA B 1 10 ? 5.93 13.805 -5.043 1 98.88 10 ALA B N 1
ATOM 1433 C CA . ALA B 1 10 ? 6.809 12.719 -5.469 1 98.88 10 ALA B CA 1
ATOM 1434 C C . ALA B 1 10 ? 8.203 13.25 -5.816 1 98.88 10 ALA B C 1
ATOM 1436 O O . ALA B 1 10 ? 8.336 14.195 -6.594 1 98.88 10 ALA B O 1
ATOM 1437 N N . GLU B 1 11 ? 9.188 12.672 -5.211 1 98.06 11 GLU B N 1
ATOM 1438 C CA . GLU B 1 11 ? 10.594 12.93 -5.496 1 98.06 11 GLU B CA 1
ATOM 1439 C C . GLU B 1 11 ? 11.469 11.75 -5.078 1 98.06 11 GLU B C 1
ATOM 1441 O O . GLU B 1 11 ? 10.969 10.773 -4.508 1 98.06 11 GLU B O 1
ATOM 1446 N N . PHE B 1 12 ? 12.781 11.867 -5.48 1 98.56 12 PHE B N 1
ATOM 1447 C CA . PHE B 1 12 ? 13.758 10.836 -5.145 1 98.56 12 PHE B CA 1
ATOM 1448 C C . PHE B 1 12 ? 13.695 10.5 -3.658 1 98.56 12 PHE B C 1
ATOM 1450 O O . PHE B 1 12 ? 13.617 11.398 -2.816 1 98.56 12 PHE B O 1
ATOM 1457 N N . ASN B 1 13 ? 13.641 9.188 -3.33 1 98.62 13 ASN B N 1
ATOM 1458 C CA . ASN B 1 13 ? 13.758 8.641 -1.985 1 98.62 13 ASN B CA 1
ATOM 1459 C C . ASN B 1 13 ? 12.484 8.859 -1.176 1 98.62 13 ASN B C 1
ATOM 1461 O O . ASN B 1 13 ? 12.531 8.945 0.053 1 98.62 13 ASN B O 1
ATOM 1465 N N . TYR B 1 14 ? 11.266 9.039 -1.873 1 98.88 14 TYR B N 1
ATOM 1466 C CA . TYR B 1 14 ? 10 9.016 -1.145 1 98.88 14 TYR B CA 1
ATOM 1467 C C . TYR B 1 14 ? 9.727 7.625 -0.576 1 98.88 14 TYR B C 1
ATOM 1469 O O . TYR B 1 14 ? 10.367 6.648 -0.977 1 98.88 14 TYR B O 1
ATOM 1477 N N . GLU B 1 15 ? 8.977 7.578 0.475 1 98.81 15 GLU B N 1
ATOM 1478 C CA . GLU B 1 15 ? 8.57 6.285 1.016 1 98.81 15 GLU B CA 1
ATOM 1479 C C . GLU B 1 15 ? 7.469 5.652 0.168 1 98.81 15 GLU B C 1
ATOM 1481 O O . GLU B 1 15 ? 6.422 6.258 -0.053 1 98.81 15 GLU B O 1
ATOM 1486 N N . ASP B 1 16 ? 7.605 4.402 -0.339 1 98.75 16 ASP B N 1
ATOM 1487 C CA . ASP B 1 16 ? 6.812 3.723 -1.358 1 98.75 16 ASP B CA 1
ATOM 1488 C C . ASP B 1 16 ? 5.324 3.764 -1.014 1 98.75 16 ASP B C 1
ATOM 1490 O O . ASP B 1 16 ? 4.52 4.312 -1.771 1 98.75 16 ASP B O 1
ATOM 1494 N N . LEU B 1 17 ? 4.914 3.277 0.145 1 98.88 17 LEU B N 1
ATOM 1495 C CA . LEU B 1 17 ? 3.512 3.053 0.482 1 98.88 17 LEU B CA 1
ATOM 1496 C C . LEU B 1 17 ? 2.838 4.355 0.904 1 98.88 17 LEU B C 1
ATOM 1498 O O . LEU B 1 17 ? 1.623 4.504 0.761 1 98.88 17 LEU B O 1
ATOM 1502 N N . GLU B 1 18 ? 3.637 5.332 1.365 1 98.94 18 GLU B N 1
ATOM 1503 C CA . GLU B 1 18 ? 3.084 6.605 1.82 1 98.94 18 GLU B CA 1
ATOM 1504 C C . GLU B 1 18 ? 2.648 7.473 0.641 1 98.94 18 GLU B C 1
ATOM 1506 O O . GLU B 1 18 ? 1.85 8.398 0.803 1 98.94 18 GLU B O 1
ATOM 1511 N N . LEU B 1 19 ? 3.164 7.18 -0.532 1 98.94 19 LEU B N 1
ATOM 1512 C CA . LEU B 1 19 ? 2.684 7.816 -1.752 1 98.94 19 LEU B CA 1
ATOM 1513 C C . LEU B 1 19 ? 1.557 7.008 -2.383 1 98.94 19 LEU B C 1
ATOM 1515 O O . LEU B 1 19 ? 0.471 7.535 -2.635 1 98.94 19 LEU B O 1
ATOM 1519 N N . TRP B 1 20 ? 1.729 5.742 -2.531 1 98.94 20 TRP B N 1
ATOM 1520 C CA . TRP B 1 20 ? 0.902 4.969 -3.453 1 98.94 20 TRP B CA 1
ATOM 1521 C C . TRP B 1 20 ? -0.385 4.508 -2.775 1 98.94 20 TRP B C 1
ATOM 1523 O O . TRP B 1 20 ? -1.42 4.363 -3.43 1 98.94 20 TRP B O 1
ATOM 1533 N N . TYR B 1 21 ? -0.39 4.223 -1.431 1 98.94 21 TYR B N 1
ATOM 1534 C CA . TYR B 1 21 ? -1.655 3.877 -0.792 1 98.94 21 TYR B CA 1
ATOM 1535 C C . TYR B 1 21 ? -2.648 5.027 -0.89 1 98.94 21 TYR B C 1
ATOM 1537 O O . TYR B 1 21 ? -3.76 4.855 -1.394 1 98.94 21 TYR B O 1
ATOM 1545 N N . PRO B 1 22 ? -2.246 6.297 -0.476 1 98.94 22 PRO B N 1
ATOM 1546 C CA . PRO B 1 22 ? -3.189 7.402 -0.65 1 98.94 22 PRO B CA 1
ATOM 1547 C C . PRO B 1 22 ? -3.576 7.625 -2.111 1 98.94 22 PRO B C 1
ATOM 1549 O O . PRO B 1 22 ? -4.715 7.992 -2.402 1 98.94 22 PRO B O 1
ATOM 1552 N N . TYR B 1 23 ? -2.633 7.422 -3.064 1 98.94 23 TYR B N 1
ATOM 1553 C CA . TYR B 1 23 ? -2.895 7.621 -4.484 1 98.94 23 TYR B CA 1
ATOM 1554 C C . TYR B 1 23 ? -4.07 6.77 -4.949 1 98.94 23 TYR B C 1
ATOM 1556 O O . TYR B 1 23 ? -5.043 7.289 -5.5 1 98.94 23 TYR B O 1
ATOM 1564 N N . TYR B 1 24 ? -4.078 5.492 -4.629 1 98.88 24 TYR B N 1
ATOM 1565 C CA . TYR B 1 24 ? -5.129 4.586 -5.078 1 98.88 24 TYR B CA 1
ATOM 1566 C C . TYR B 1 24 ? -6.363 4.703 -4.195 1 98.88 24 TYR B C 1
ATOM 1568 O O . TYR B 1 24 ? -7.492 4.59 -4.68 1 98.88 24 TY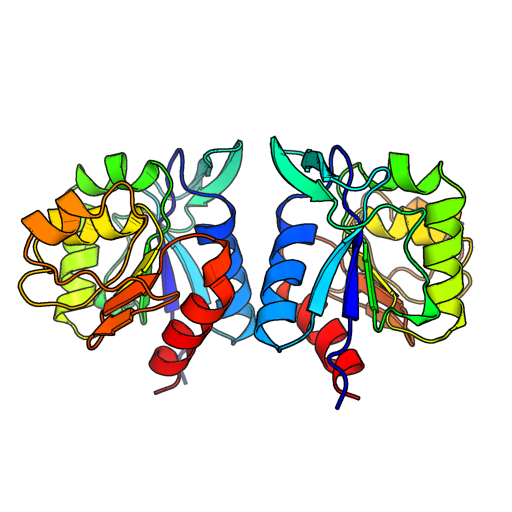R B O 1
ATOM 1576 N N . ARG B 1 25 ? -6.184 4.938 -2.869 1 98.88 25 ARG B N 1
ATOM 1577 C CA . ARG B 1 25 ? -7.312 5.012 -1.948 1 98.88 25 ARG B CA 1
ATOM 1578 C C . ARG B 1 25 ? -8.219 6.188 -2.287 1 98.88 25 ARG B C 1
ATOM 1580 O O . ARG B 1 25 ? -9.445 6.066 -2.242 1 98.88 25 ARG B O 1
ATOM 1587 N N . LEU B 1 26 ? -7.602 7.34 -2.615 1 98.88 26 LEU B N 1
ATOM 1588 C CA . LEU B 1 26 ? -8.383 8.531 -2.953 1 98.88 26 LEU B CA 1
ATOM 1589 C C . LEU B 1 26 ? -9.023 8.383 -4.328 1 98.88 26 LEU B C 1
ATOM 1591 O O . LEU B 1 26 ? -10.141 8.859 -4.551 1 98.88 26 LEU B O 1
ATOM 1595 N N . ARG B 1 27 ? -8.352 7.703 -5.277 1 98.31 27 ARG B N 1
ATOM 1596 C CA . ARG B 1 27 ? -8.961 7.414 -6.57 1 98.31 27 ARG B CA 1
ATOM 1597 C C . ARG B 1 27 ? -10.156 6.477 -6.418 1 98.31 27 ARG B C 1
ATOM 1599 O O . ARG B 1 27 ? -11.148 6.605 -7.137 1 98.31 27 ARG B O 1
ATOM 1606 N N . GLU B 1 28 ? -10.008 5.527 -5.5 1 98.31 28 GLU B N 1
ATOM 1607 C CA . GLU B 1 28 ? -11.117 4.617 -5.223 1 98.31 28 GLU B CA 1
ATOM 1608 C C . GLU B 1 28 ? -12.359 5.379 -4.773 1 98.31 28 GLU B C 1
ATOM 1610 O O . GLU B 1 28 ? -13.484 4.953 -5.047 1 98.31 28 GLU B O 1
ATOM 1615 N N . GLU B 1 29 ? -12.195 6.547 -4.082 1 97.69 29 GLU B N 1
ATOM 1616 C CA . GLU B 1 29 ? -13.289 7.383 -3.609 1 97.69 29 GLU B CA 1
ATOM 1617 C C . GLU B 1 29 ? -13.812 8.281 -4.723 1 97.69 29 GLU B C 1
ATOM 1619 O O . GLU B 1 29 ? -14.797 9.008 -4.535 1 97.69 29 GLU B O 1
ATOM 1624 N N . GLY B 1 30 ? -13.164 8.352 -5.891 1 97.5 30 GLY B N 1
ATOM 1625 C CA . GLY B 1 30 ? -13.633 9.141 -7.016 1 97.5 30 GLY B CA 1
ATOM 1626 C C . GLY B 1 30 ? -12.914 10.469 -7.152 1 97.5 30 GLY B C 1
ATOM 1627 O O . GLY B 1 30 ? -13.258 11.281 -8.008 1 97.5 30 GLY B O 1
ATOM 1628 N N . PHE B 1 31 ? -11.844 10.742 -6.328 1 98.62 31 PHE B N 1
ATOM 1629 C CA . PHE B 1 31 ? -11.07 11.969 -6.461 1 98.62 31 PHE B CA 1
ATOM 1630 C C . PHE B 1 31 ? -10.055 11.852 -7.59 1 98.62 31 PHE B C 1
ATOM 1632 O O . PHE B 1 31 ? -9.516 10.773 -7.84 1 98.62 31 PHE B O 1
ATOM 1639 N N . GLU B 1 32 ? -9.883 12.906 -8.336 1 98.5 32 GLU B N 1
ATOM 1640 C CA . GLU B 1 32 ? -8.75 12.977 -9.25 1 98.5 32 GLU B CA 1
ATOM 1641 C C . GLU B 1 32 ? -7.438 13.148 -8.484 1 98.5 32 GLU B C 1
ATOM 1643 O O . GLU B 1 32 ? -7.188 14.203 -7.902 1 98.5 32 GLU B O 1
ATOM 1648 N N . THR B 1 33 ? -6.656 12.141 -8.43 1 98.81 33 THR B N 1
ATOM 1649 C CA . THR B 1 33 ? -5.414 12.133 -7.668 1 98.81 33 THR B CA 1
ATOM 1650 C C . THR B 1 33 ? -4.207 12.008 -8.594 1 98.81 33 THR B C 1
ATOM 1652 O O . THR B 1 33 ? -4.199 11.172 -9.5 1 98.81 33 THR B O 1
ATOM 1655 N N . PHE B 1 34 ? -3.184 12.922 -8.398 1 98.88 34 PHE B N 1
ATOM 1656 C CA . PHE B 1 34 ? -2.021 12.93 -9.281 1 98.88 34 PHE B CA 1
ATOM 1657 C C . PHE B 1 34 ? -0.759 13.297 -8.508 1 98.88 34 PHE B C 1
ATOM 1659 O O . PHE B 1 34 ? -0.833 13.836 -7.406 1 98.88 34 PHE B O 1
ATOM 1666 N N . THR B 1 35 ? 0.403 12.969 -9.078 1 98.94 35 THR B N 1
ATOM 1667 C CA . THR B 1 35 ? 1.693 13.172 -8.43 1 98.94 35 THR B CA 1
ATOM 1668 C C . THR B 1 35 ? 2.336 14.469 -8.898 1 98.94 35 THR B C 1
ATOM 1670 O O . THR B 1 35 ? 2.248 14.82 -10.078 1 98.94 35 THR B O 1
ATOM 1673 N N . ILE B 1 36 ? 2.926 15.219 -7.938 1 98.94 36 ILE B N 1
ATOM 1674 C CA . ILE B 1 36 ? 3.609 16.484 -8.18 1 98.94 36 ILE B CA 1
ATOM 1675 C C . ILE B 1 36 ? 5.098 16.328 -7.879 1 98.94 36 ILE B C 1
ATOM 1677 O O . ILE B 1 36 ? 5.48 15.961 -6.766 1 98.94 36 ILE B O 1
ATOM 1681 N N . GLY B 1 37 ? 5.941 16.438 -8.852 1 98.88 37 GLY B N 1
ATOM 1682 C CA . GLY B 1 37 ? 7.383 16.406 -8.656 1 98.88 37 GLY B CA 1
ATOM 1683 C C . GLY B 1 37 ? 8.086 17.656 -9.18 1 98.88 37 GLY B C 1
ATOM 1684 O O . GLY B 1 37 ? 7.434 18.562 -9.688 1 98.88 37 GLY B O 1
ATOM 1685 N N . PRO B 1 38 ? 9.414 17.797 -8.922 1 98.81 38 PRO B N 1
ATOM 1686 C CA . PRO B 1 38 ? 10.18 18.938 -9.414 1 98.81 38 PRO B CA 1
ATOM 1687 C C . PRO B 1 38 ? 10.039 19.141 -10.922 1 98.81 38 PRO B C 1
ATOM 1689 O O . PRO B 1 38 ? 9.938 20.281 -11.383 1 98.81 38 PRO B O 1
ATOM 1692 N N . GLU B 1 39 ? 9.992 18.078 -11.695 1 98.44 39 GLU B N 1
ATOM 1693 C CA . GLU B 1 39 ? 9.93 18.141 -13.148 1 98.44 39 GLU B CA 1
ATOM 1694 C C . GLU B 1 39 ? 8.836 17.219 -13.695 1 98.44 39 GLU B C 1
ATOM 1696 O O . GLU B 1 39 ? 8.852 16.016 -13.438 1 98.44 39 GLU B O 1
ATOM 1701 N N . GLN B 1 40 ? 7.883 17.797 -14.453 1 98.38 40 GLN B N 1
ATOM 1702 C CA . GLN B 1 40 ? 6.812 17.031 -15.062 1 98.38 40 GLN B CA 1
ATOM 1703 C C . GLN B 1 40 ? 7.371 15.898 -15.938 1 98.38 40 GLN B C 1
ATOM 1705 O O . GLN B 1 40 ? 8.312 16.109 -16.703 1 98.38 40 GLN B O 1
ATOM 1710 N N . GLY B 1 41 ? 6.789 14.727 -15.805 1 98.5 41 GLY B N 1
ATOM 1711 C CA . GLY B 1 41 ? 7.121 13.609 -16.688 1 98.5 41 GLY B CA 1
ATOM 1712 C C . GLY B 1 41 ? 8.352 12.852 -16.234 1 98.5 41 GLY B C 1
ATOM 1713 O O . GLY B 1 41 ? 8.609 11.742 -16.703 1 98.5 41 GLY B O 1
ATOM 1714 N N . LYS B 1 42 ? 9.164 13.414 -15.32 1 98.62 42 LYS B N 1
ATOM 1715 C CA . LYS B 1 42 ? 10.344 12.727 -14.797 1 98.62 42 LYS B CA 1
ATOM 1716 C C . LYS B 1 42 ? 9.945 11.625 -13.82 1 98.62 42 LYS B C 1
ATOM 1718 O O . LYS B 1 42 ? 9.023 11.797 -13.016 1 98.62 42 LYS B O 1
ATOM 1723 N N . THR B 1 43 ? 10.617 10.453 -13.922 1 98.81 43 THR B N 1
ATOM 1724 C CA . THR B 1 43 ? 10.406 9.352 -12.992 1 98.81 43 THR B CA 1
ATOM 1725 C C . THR B 1 43 ? 11.352 9.461 -11.797 1 98.81 43 THR B C 1
ATOM 1727 O O . THR B 1 43 ? 12.555 9.672 -11.969 1 98.81 43 THR B O 1
ATOM 1730 N N . TYR B 1 44 ? 10.844 9.43 -10.586 1 98.75 44 TYR B N 1
ATOM 1731 C CA . TYR B 1 44 ? 11.594 9.422 -9.336 1 98.75 44 TYR B CA 1
ATOM 1732 C C . TYR B 1 44 ? 11.492 8.07 -8.641 1 98.75 44 TYR B C 1
ATOM 1734 O O . TYR B 1 44 ? 10.406 7.512 -8.523 1 98.75 44 TYR B O 1
ATOM 1742 N N . ASN B 1 45 ? 12.633 7.539 -8.18 1 98.44 45 ASN B N 1
ATOM 1743 C CA . ASN B 1 45 ? 12.625 6.262 -7.473 1 98.44 45 ASN B CA 1
ATOM 1744 C C . ASN B 1 45 ? 12.484 6.453 -5.969 1 98.44 45 ASN B C 1
ATOM 1746 O O . ASN B 1 45 ? 13.117 7.34 -5.387 1 98.44 45 ASN B O 1
ATOM 1750 N N . SER B 1 46 ? 11.641 5.637 -5.367 1 98.56 46 SER B N 1
ATOM 1751 C CA . SER B 1 46 ? 11.398 5.652 -3.93 1 98.56 46 SER B CA 1
ATOM 1752 C C . SER B 1 46 ? 12.602 5.105 -3.162 1 98.56 46 SER B C 1
ATOM 1754 O O . SER B 1 46 ? 13.609 4.742 -3.762 1 98.56 46 SER B O 1
ATOM 1756 N N . LYS B 1 47 ? 12.484 5.102 -1.857 1 96.94 47 LYS B N 1
ATOM 1757 C CA . LYS B 1 47 ? 13.484 4.566 -0.944 1 96.94 47 LYS B CA 1
ATOM 1758 C C . LYS B 1 47 ? 13.875 3.141 -1.331 1 96.94 47 LYS B C 1
ATOM 1760 O O . LYS B 1 47 ? 15.039 2.756 -1.212 1 96.94 47 LYS B O 1
ATOM 1765 N N . HIS B 1 48 ? 12.922 2.352 -1.891 1 96.94 48 HIS B N 1
ATOM 1766 C CA . HIS B 1 48 ? 13.195 0.96 -2.238 1 96.94 48 HIS B CA 1
ATOM 1767 C C . HIS B 1 48 ? 13.219 0.765 -3.75 1 96.94 48 HIS B C 1
ATOM 1769 O O . HIS B 1 48 ? 13.242 -0.369 -4.234 1 96.94 48 HIS B O 1
ATOM 1775 N N . GLY B 1 49 ? 13.148 1.839 -4.473 1 97.38 49 GLY B N 1
ATOM 1776 C CA . GLY B 1 49 ? 13.375 1.788 -5.91 1 97.38 49 GLY B CA 1
ATOM 1777 C C . GLY B 1 49 ? 12.086 1.711 -6.715 1 97.38 49 GLY B C 1
ATOM 1778 O O . GLY B 1 49 ? 12.117 1.484 -7.926 1 97.38 49 GLY B O 1
ATOM 1779 N N . TYR B 1 50 ? 10.891 1.884 -6.129 1 98.12 50 TYR B N 1
ATOM 1780 C CA . TYR B 1 50 ? 9.641 1.889 -6.875 1 98.12 50 TYR B CA 1
ATOM 1781 C C . TYR B 1 50 ? 9.477 3.188 -7.652 1 98.12 50 TYR B C 1
ATOM 1783 O O . TYR B 1 50 ? 9.477 4.273 -7.07 1 98.12 50 TYR B O 1
ATOM 1791 N N . PRO B 1 51 ? 9.32 3.102 -8.945 1 98.38 51 PRO B N 1
ATOM 1792 C CA . PRO B 1 51 ? 9.297 4.316 -9.758 1 98.38 51 PRO B CA 1
ATOM 1793 C C . PRO B 1 51 ? 7.965 5.062 -9.656 1 98.38 51 PRO B C 1
ATOM 1795 O O . PRO B 1 51 ? 6.906 4.438 -9.555 1 98.38 51 PRO B O 1
ATOM 1798 N N . CYS B 1 52 ? 8.016 6.348 -9.664 1 98.75 52 CYS B N 1
ATOM 1799 C CA . CYS B 1 52 ? 6.855 7.227 -9.75 1 98.75 52 CYS B CA 1
ATOM 1800 C C . CYS B 1 52 ? 7.109 8.367 -10.727 1 98.75 52 CYS B C 1
ATOM 1802 O O . CYS B 1 52 ? 8.047 9.148 -10.547 1 98.75 52 CYS B O 1
ATOM 1804 N N . LYS B 1 53 ? 6.359 8.43 -11.734 1 98.69 53 LYS B N 1
ATOM 1805 C CA . LYS B 1 53 ? 6.414 9.562 -12.656 1 98.69 53 LYS B CA 1
ATOM 1806 C C . LYS B 1 53 ? 5.68 10.766 -12.086 1 98.69 53 LYS B C 1
ATOM 1808 O O . LYS B 1 53 ? 4.543 10.648 -11.617 1 98.69 53 LYS B O 1
ATOM 1813 N N . ALA B 1 54 ? 6.332 11.891 -12.039 1 98.81 54 ALA B N 1
ATOM 1814 C CA . ALA B 1 54 ? 5.629 13.125 -11.719 1 98.81 54 ALA B CA 1
ATOM 1815 C C . ALA B 1 54 ? 4.668 13.523 -12.836 1 98.81 54 ALA B C 1
ATOM 1817 O O . ALA B 1 54 ? 5.098 13.961 -13.906 1 98.81 54 ALA B O 1
ATOM 1818 N N . GLU B 1 55 ? 3.396 13.422 -12.555 1 98.75 55 GLU B N 1
ATOM 1819 C CA . GLU B 1 55 ? 2.395 13.758 -13.562 1 98.75 55 GLU B CA 1
ATOM 1820 C C . GLU B 1 55 ? 2.342 15.266 -13.805 1 98.75 55 GLU B C 1
ATOM 1822 O O . GLU B 1 55 ? 2.049 15.703 -14.922 1 98.75 55 GLU B O 1
ATOM 1827 N N . VAL B 1 56 ? 2.582 15.984 -12.797 1 98.75 56 VAL B N 1
ATOM 1828 C CA . VAL B 1 56 ? 2.631 17.438 -12.875 1 98.75 56 VAL B CA 1
ATOM 1829 C C . VAL B 1 56 ? 3.92 17.953 -12.234 1 98.75 56 VAL B C 1
ATOM 1831 O O . VAL B 1 56 ? 4.391 17.391 -11.242 1 98.75 56 VAL B O 1
ATOM 1834 N N . GLY B 1 57 ? 4.531 18.953 -12.82 1 98.81 57 GLY B N 1
ATOM 1835 C CA . GLY B 1 57 ? 5.676 19.625 -12.227 1 98.81 57 GLY B CA 1
ATOM 1836 C C . GLY B 1 57 ? 5.289 20.734 -11.273 1 98.81 57 GLY B C 1
ATOM 1837 O O . GLY B 1 57 ? 4.23 21.359 -11.43 1 98.81 57 GLY B O 1
ATOM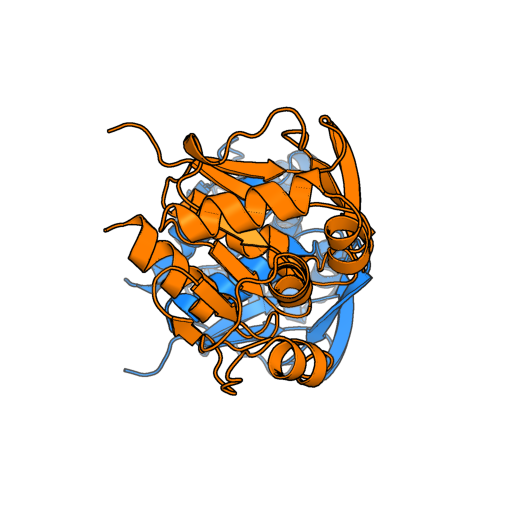 1838 N N . ILE B 1 58 ? 6.156 21.031 -10.328 1 98.88 58 ILE B N 1
ATOM 1839 C CA . ILE B 1 58 ? 5.883 22 -9.273 1 98.88 58 ILE B CA 1
ATOM 1840 C C . ILE B 1 58 ? 5.578 23.359 -9.891 1 98.88 58 ILE B C 1
ATOM 1842 O O . ILE B 1 58 ? 4.785 24.125 -9.344 1 98.88 58 ILE B O 1
ATOM 1846 N N . ASP B 1 59 ? 6.094 23.625 -11.062 1 98.5 59 ASP B N 1
ATOM 1847 C CA . ASP B 1 59 ? 5.906 24.922 -11.695 1 98.5 59 ASP B CA 1
ATOM 1848 C C . ASP B 1 59 ? 4.5 25.062 -12.266 1 98.5 59 ASP B C 1
ATOM 1850 O O . ASP B 1 59 ? 4.055 26.172 -12.578 1 98.5 59 ASP B O 1
ATOM 1854 N N . ASP B 1 60 ? 3.814 23.953 -12.375 1 98.44 60 ASP B N 1
ATOM 1855 C CA . ASP B 1 60 ? 2.514 23.969 -13.031 1 98.44 60 ASP B CA 1
ATOM 1856 C C . ASP B 1 60 ? 1.392 23.672 -12.039 1 98.44 60 ASP B C 1
ATOM 1858 O O . ASP B 1 60 ? 0.288 23.297 -12.438 1 98.44 60 ASP B O 1
ATOM 1862 N N . VAL B 1 61 ? 1.668 23.719 -10.781 1 98.06 61 VAL B N 1
ATOM 1863 C CA . VAL B 1 61 ? 0.667 23.438 -9.758 1 98.06 61 VAL B CA 1
ATOM 1864 C C . VAL B 1 61 ? 0.24 24.734 -9.086 1 98.06 61 VAL B C 1
ATOM 1866 O O . VAL B 1 61 ? 1.082 25.562 -8.727 1 98.06 61 VAL B O 1
ATOM 1869 N N . ASN B 1 62 ? -1.049 24.969 -8.992 1 98.12 62 ASN B N 1
ATOM 1870 C CA . ASN B 1 62 ? -1.644 26.031 -8.195 1 98.12 62 ASN B CA 1
ATOM 1871 C C . ASN B 1 62 ? -2.447 25.484 -7.023 1 98.12 62 ASN B C 1
ATOM 1873 O O . ASN B 1 62 ? -3.316 24.625 -7.207 1 98.12 62 ASN B O 1
ATOM 1877 N N . HIS B 1 63 ? -2.117 25.969 -5.82 1 98.56 63 HIS B N 1
ATOM 1878 C CA . HIS B 1 63 ? -2.799 25.469 -4.633 1 98.56 63 HIS B CA 1
ATOM 1879 C C . HIS B 1 63 ? -4.309 25.688 -4.734 1 98.56 63 HIS B C 1
ATOM 1881 O O . HIS B 1 63 ? -5.082 24.922 -4.156 1 98.56 63 HIS B O 1
ATOM 1887 N N . GLU B 1 64 ? -4.789 26.656 -5.465 1 98.38 64 GLU B N 1
ATOM 1888 C CA . GLU B 1 64 ? -6.207 26.969 -5.605 1 98.38 64 GLU B CA 1
ATOM 1889 C C . GLU B 1 64 ? -6.949 25.828 -6.312 1 98.38 64 GLU B C 1
ATOM 1891 O O . GLU B 1 64 ? -8.156 25.672 -6.129 1 98.38 64 GLU B O 1
ATOM 1896 N N . ASP B 1 65 ? -6.238 25.078 -7.113 1 98 65 ASP B N 1
ATOM 1897 C CA . ASP B 1 65 ? -6.852 24.016 -7.91 1 98 65 ASP B CA 1
ATOM 1898 C C . ASP B 1 65 ? -6.875 22.703 -7.141 1 98 65 ASP B C 1
ATOM 1900 O O . ASP B 1 65 ? -7.43 21.703 -7.621 1 98 65 ASP B O 1
ATOM 1904 N N . LEU B 1 66 ? -6.273 22.688 -6.023 1 98.81 66 LEU B N 1
ATOM 1905 C CA . LEU B 1 66 ? -6.18 21.453 -5.242 1 98.81 66 LEU B CA 1
ATOM 1906 C C . LEU B 1 66 ? -7.199 21.453 -4.105 1 98.81 66 LEU B C 1
ATOM 1908 O O . LEU B 1 66 ? -7.391 22.469 -3.438 1 98.81 66 LEU B O 1
ATOM 1912 N N . ALA B 1 67 ? -7.816 20.312 -3.93 1 98.81 67 ALA B N 1
ATOM 1913 C CA . ALA B 1 67 ? -8.695 20.109 -2.779 1 98.81 67 ALA B CA 1
ATOM 1914 C C . ALA B 1 67 ? -7.902 19.641 -1.562 1 98.81 67 ALA B C 1
ATOM 1916 O O . ALA B 1 67 ? -8.336 19.828 -0.422 1 98.81 67 ALA B O 1
ATOM 1917 N N . ALA B 1 68 ? -6.738 19 -1.775 1 98.94 68 ALA B N 1
ATOM 1918 C CA . ALA B 1 68 ? -5.855 18.531 -0.712 1 98.94 68 ALA B CA 1
ATOM 1919 C C . ALA B 1 68 ? -4.445 18.281 -1.239 1 98.94 68 ALA B C 1
ATOM 1921 O O . ALA B 1 68 ? -4.25 18.109 -2.443 1 98.94 68 ALA B O 1
ATOM 1922 N N . LEU B 1 69 ? -3.49 18.375 -0.364 1 99 69 LEU B N 1
ATOM 1923 C CA . LEU B 1 69 ? -2.092 18.047 -0.628 1 99 69 LEU B CA 1
ATOM 1924 C C . LEU B 1 69 ? -1.584 16.984 0.343 1 99 69 LEU B C 1
ATOM 1926 O O . LEU B 1 69 ? -1.752 17.125 1.558 1 99 69 LEU B O 1
ATOM 1930 N N . ILE B 1 70 ? -1.025 15.93 -0.153 1 99 70 ILE B N 1
ATOM 1931 C CA . ILE B 1 70 ? -0.475 14.844 0.656 1 99 70 ILE B CA 1
ATOM 1932 C C . ILE B 1 70 ? 1.042 14.797 0.487 1 99 70 ILE B C 1
ATOM 1934 O O . ILE B 1 70 ? 1.548 14.789 -0.637 1 99 70 ILE B O 1
ATOM 1938 N N . ILE B 1 71 ? 1.738 14.789 1.596 1 99 71 ILE B N 1
ATOM 1939 C CA . ILE B 1 71 ? 3.195 14.852 1.642 1 99 71 ILE B CA 1
ATOM 1940 C C . ILE B 1 71 ? 3.746 13.57 2.264 1 99 71 ILE B C 1
ATOM 1942 O O . ILE B 1 71 ? 3.748 13.414 3.488 1 99 71 ILE B O 1
ATOM 1946 N N . PRO B 1 72 ? 4.234 12.609 1.411 1 98.94 72 PRO B N 1
ATOM 1947 C CA . PRO B 1 72 ? 4.852 11.383 1.92 1 98.94 72 PRO B CA 1
ATOM 1948 C C . PRO B 1 72 ? 6.199 11.641 2.592 1 98.94 72 PRO B C 1
ATOM 1950 O O . PRO B 1 72 ? 6.758 12.727 2.467 1 98.94 72 PRO B O 1
ATOM 1953 N N . GLY B 1 73 ? 6.652 10.656 3.338 1 98.88 73 GLY B N 1
ATOM 1954 C CA . GLY B 1 73 ? 7.965 10.734 3.959 1 98.88 73 GLY B CA 1
ATOM 1955 C C . GLY B 1 73 ? 9.055 10.055 3.154 1 98.88 73 GLY B C 1
ATOM 1956 O O . GLY B 1 73 ? 9.07 10.148 1.925 1 98.88 73 GLY B O 1
ATOM 1957 N N . GLY B 1 74 ? 9.875 9.297 3.779 1 98.56 74 GLY B N 1
ATOM 1958 C CA . GLY B 1 74 ? 11.195 8.961 3.26 1 98.56 74 GLY B CA 1
ATOM 1959 C C . GLY B 1 74 ? 12.195 10.094 3.41 1 98.56 74 GLY B C 1
ATOM 1960 O O . GLY B 1 74 ? 12.195 10.805 4.418 1 98.56 74 GLY B O 1
ATOM 1961 N N . PHE B 1 75 ? 13.141 10.133 2.475 1 98.5 75 PHE B N 1
ATOM 1962 C CA . PHE B 1 75 ? 14.094 11.227 2.572 1 98.5 75 PHE B CA 1
ATOM 1963 C C . PHE B 1 75 ? 13.797 12.305 1.536 1 98.5 75 PHE B C 1
ATOM 1965 O O . PHE B 1 75 ? 14.523 13.297 1.435 1 98.5 75 PHE B O 1
ATOM 1972 N N . ALA B 1 76 ? 12.625 12.125 0.859 1 98.81 76 ALA B N 1
ATOM 1973 C CA . ALA B 1 76 ? 12.219 13.102 -0.145 1 98.81 76 ALA B CA 1
ATOM 1974 C C . ALA B 1 76 ? 11.992 14.477 0.484 1 98.81 76 ALA B C 1
ATOM 1976 O O . ALA B 1 76 ? 12.336 15.5 -0.11 1 98.81 76 ALA B O 1
ATOM 1977 N N . PRO B 1 77 ? 11.453 14.508 1.721 1 98.81 77 PRO B N 1
ATOM 1978 C CA . PRO B 1 77 ? 11.25 15.828 2.328 1 98.81 77 PRO B CA 1
ATOM 1979 C C . PRO B 1 77 ? 12.547 16.609 2.477 1 98.81 77 PRO B C 1
ATOM 1981 O O . PRO B 1 77 ? 12.531 17.844 2.457 1 98.81 77 PRO B O 1
ATOM 1984 N N . ASP B 1 78 ? 13.703 15.938 2.604 1 98.62 78 ASP B N 1
ATOM 1985 C CA . ASP B 1 78 ? 14.992 16.625 2.672 1 98.62 78 ASP B CA 1
ATOM 1986 C C . ASP B 1 78 ? 15.266 17.391 1.383 1 98.62 78 ASP B C 1
ATOM 1988 O O . ASP B 1 78 ? 15.93 18.438 1.406 1 98.62 78 ASP B O 1
ATOM 1992 N N . TYR B 1 79 ? 14.727 16.969 0.332 1 98.56 79 TYR B N 1
ATOM 1993 C CA . TYR B 1 79 ? 14.906 17.641 -0.949 1 98.56 79 TYR B CA 1
ATOM 1994 C C . TYR B 1 79 ? 13.859 18.734 -1.141 1 98.56 79 TYR B C 1
ATOM 1996 O O . TYR B 1 79 ? 14.18 19.859 -1.521 1 98.56 79 TYR B O 1
ATOM 2004 N N . TRP B 1 80 ? 12.508 18.391 -0.862 1 98.69 80 TRP B N 1
ATOM 2005 C CA . TRP B 1 80 ? 11.43 19.359 -1.053 1 98.69 80 TRP B CA 1
ATOM 2006 C C . TRP B 1 80 ? 11.664 20.609 -0.209 1 98.69 80 TRP B C 1
ATOM 2008 O O . TRP B 1 80 ? 11.391 21.719 -0.656 1 98.69 80 TRP B O 1
ATOM 2018 N N . ARG B 1 81 ? 12.234 20.375 1.006 1 98.62 81 ARG B N 1
ATOM 2019 C CA . ARG B 1 81 ? 12.266 21.484 1.942 1 98.62 81 ARG B CA 1
ATOM 2020 C C . ARG B 1 81 ? 13.375 22.469 1.577 1 98.62 81 ARG B C 1
ATOM 2022 O O . ARG B 1 81 ? 13.469 23.562 2.154 1 98.62 81 ARG B O 1
ATOM 2029 N N . ARG B 1 82 ? 14.18 22.172 0.541 1 98.31 82 ARG B N 1
ATOM 2030 C CA . ARG B 1 82 ? 15.203 23.062 0.027 1 98.31 82 ARG B CA 1
ATOM 2031 C C . ARG B 1 82 ? 14.672 23.906 -1.126 1 98.31 82 ARG B C 1
ATOM 2033 O O . ARG B 1 82 ? 15.359 24.812 -1.613 1 98.31 82 ARG B O 1
ATOM 2040 N N . ASP B 1 83 ? 13.523 23.594 -1.57 1 98.56 83 ASP B N 1
ATOM 2041 C CA . ASP B 1 83 ? 12.922 24.219 -2.744 1 98.56 83 ASP B CA 1
ATOM 2042 C C . ASP B 1 83 ? 11.742 25.109 -2.352 1 98.56 83 ASP B C 1
ATOM 2044 O O . ASP B 1 83 ? 10.688 24.609 -1.962 1 98.56 83 ASP B O 1
ATOM 2048 N N . LYS B 1 84 ? 11.922 26.406 -2.545 1 98.62 84 LYS B N 1
ATOM 2049 C CA . LYS B 1 84 ? 10.93 27.391 -2.123 1 98.62 84 LYS B CA 1
ATOM 2050 C C . LYS B 1 84 ? 9.586 27.125 -2.803 1 98.62 84 LYS B C 1
ATOM 2052 O O . LYS B 1 84 ? 8.531 27.438 -2.242 1 98.62 84 LYS B O 1
ATOM 2057 N N . ARG B 1 85 ? 9.578 26.594 -4.008 1 98.81 85 ARG B N 1
ATOM 2058 C CA . ARG B 1 85 ? 8.32 26.359 -4.711 1 98.81 85 ARG B CA 1
ATOM 2059 C C . ARG B 1 85 ? 7.465 25.344 -3.957 1 98.81 85 ARG B C 1
ATOM 2061 O O . ARG B 1 85 ? 6.254 25.531 -3.811 1 98.81 85 ARG B O 1
ATOM 2068 N N . PHE B 1 86 ? 8.07 24.297 -3.422 1 98.94 86 PHE B N 1
ATOM 2069 C CA . PHE B 1 86 ? 7.344 23.297 -2.631 1 98.94 86 PHE B CA 1
ATOM 2070 C C . PHE B 1 86 ? 6.918 23.891 -1.289 1 98.94 86 PHE B C 1
ATOM 2072 O O . PHE B 1 86 ? 5.805 23.641 -0.823 1 98.94 86 PHE B O 1
ATOM 2079 N N . LEU B 1 87 ? 7.82 24.656 -0.626 1 98.94 87 LEU B N 1
ATOM 2080 C CA . LEU B 1 87 ? 7.473 25.266 0.65 1 98.94 87 LEU B CA 1
ATOM 2081 C C . LEU B 1 87 ? 6.297 26.219 0.489 1 98.94 87 LEU B C 1
ATOM 2083 O O . LEU B 1 87 ? 5.398 26.25 1.332 1 98.94 87 LEU B O 1
ATOM 2087 N N . ASP B 1 88 ? 6.262 26.984 -0.586 1 98.88 88 ASP B N 1
ATOM 2088 C CA . ASP B 1 88 ? 5.156 27.891 -0.84 1 98.88 88 ASP B CA 1
ATOM 2089 C C . ASP B 1 88 ? 3.854 27.141 -1.073 1 98.88 88 ASP B C 1
ATOM 2091 O O . ASP B 1 88 ? 2.793 27.547 -0.602 1 98.88 88 ASP B O 1
ATOM 2095 N N . LEU B 1 89 ? 3.906 26.078 -1.823 1 98.94 89 LEU B N 1
ATOM 2096 C CA . LEU B 1 89 ? 2.713 25.266 -2.051 1 98.94 89 LEU B CA 1
ATOM 2097 C C . LEU B 1 89 ? 2.129 24.766 -0.731 1 98.94 89 LEU B C 1
ATOM 2099 O O . LEU B 1 89 ? 0.926 24.891 -0.494 1 98.94 89 LEU B O 1
ATOM 2103 N N . VAL B 1 90 ? 2.977 24.234 0.136 1 98.94 90 VAL B N 1
ATOM 2104 C CA . VAL B 1 90 ? 2.543 23.719 1.43 1 98.94 90 VAL B CA 1
ATOM 2105 C C . VAL B 1 90 ? 1.928 24.844 2.256 1 98.94 90 VAL B C 1
ATOM 2107 O O . VAL B 1 90 ? 0.837 24.688 2.812 1 98.94 90 VAL B O 1
ATOM 2110 N N . LYS B 1 91 ? 2.625 25.953 2.346 1 98.81 91 LYS B N 1
ATOM 2111 C CA . LYS B 1 91 ? 2.146 27.094 3.113 1 98.81 91 LYS B CA 1
ATOM 2112 C C . LYS B 1 91 ? 0.804 27.594 2.584 1 98.81 91 LYS B C 1
ATOM 2114 O O . LYS B 1 91 ? -0.123 27.844 3.357 1 98.81 91 LYS B O 1
ATOM 2119 N N . ASN B 1 92 ? 0.68 27.734 1.251 1 98.88 92 ASN B N 1
ATOM 2120 C CA . ASN B 1 92 ? -0.546 28.25 0.642 1 98.88 92 ASN B CA 1
ATOM 2121 C C . ASN B 1 92 ? -1.711 27.281 0.845 1 98.88 92 ASN B C 1
ATOM 2123 O O . ASN B 1 92 ? -2.838 27.703 1.104 1 98.88 92 ASN B O 1
ATOM 2127 N N . MET B 1 93 ? -1.478 25.984 0.72 1 98.88 93 MET B N 1
ATOM 2128 C CA . MET B 1 93 ? -2.51 24.984 1.004 1 98.88 93 MET B CA 1
ATOM 2129 C C . MET B 1 93 ? -3.023 25.141 2.432 1 98.88 93 MET B C 1
ATOM 2131 O O . MET B 1 93 ? -4.234 25.203 2.656 1 98.88 93 MET B O 1
ATOM 2135 N N . TYR B 1 94 ? -2.084 25.234 3.35 1 98.81 94 TYR B N 1
ATOM 2136 C CA . TYR B 1 94 ? -2.43 25.328 4.766 1 98.81 94 TYR B CA 1
ATOM 2137 C C . TYR B 1 94 ? -3.211 26.609 5.047 1 98.81 94 TYR B C 1
ATOM 2139 O O . TYR B 1 94 ? -4.27 26.562 5.68 1 98.81 94 TYR B O 1
ATOM 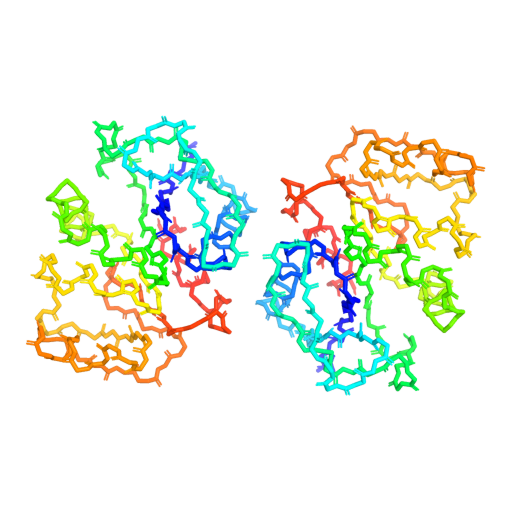2147 N N . GLN B 1 95 ? -2.727 27.672 4.57 1 98.56 95 GLN B N 1
ATOM 2148 C CA . GLN B 1 95 ? -3.326 28.969 4.855 1 98.56 95 GLN B CA 1
ATOM 2149 C C . GLN B 1 95 ? -4.703 29.094 4.211 1 98.56 95 GLN B C 1
ATOM 2151 O O . GLN B 1 95 ? -5.547 29.859 4.68 1 98.56 95 GLN B O 1
ATOM 2156 N N . SER B 1 96 ? -4.973 28.344 3.164 1 98.56 96 SER B N 1
ATOM 2157 C CA . SER B 1 96 ? -6.266 28.391 2.486 1 98.56 96 SER B CA 1
ATOM 2158 C C . SER B 1 96 ? -7.285 27.484 3.174 1 98.56 96 SER B C 1
ATOM 2160 O O . SER B 1 96 ? -8.414 27.359 2.707 1 98.56 96 SER B O 1
ATOM 2162 N N . GLY B 1 97 ? -6.883 26.781 4.195 1 98.5 97 GLY B N 1
ATOM 2163 C CA . GLY B 1 97 ? -7.797 25.969 4.98 1 98.5 97 GLY B CA 1
ATOM 2164 C C . GLY B 1 97 ? -8.078 24.625 4.359 1 98.5 97 GLY B C 1
ATOM 2165 O O . GLY B 1 97 ? -9.023 23.938 4.746 1 98.5 97 GLY B O 1
ATOM 2166 N N . LYS B 1 98 ? -7.281 24.281 3.387 1 98.62 98 LYS B N 1
ATOM 2167 C CA . LYS B 1 98 ? -7.477 23.016 2.674 1 98.62 98 LYS B CA 1
ATOM 2168 C C . LYS B 1 98 ? -6.676 21.891 3.32 1 98.62 98 LYS B C 1
ATOM 2170 O O . LYS B 1 98 ? -5.566 22.125 3.814 1 98.62 98 LYS B O 1
ATOM 2175 N N . PRO B 1 99 ? -7.188 20.609 3.336 1 98.88 99 PRO B N 1
ATOM 2176 C CA . PRO B 1 99 ? -6.426 19.516 3.924 1 98.88 99 PRO B CA 1
ATOM 2177 C C . PRO B 1 99 ? -4.984 19.453 3.432 1 98.88 99 PRO B C 1
ATOM 2179 O O . PRO B 1 99 ? -4.742 19.359 2.227 1 98.88 99 PRO B O 1
ATOM 2182 N N . THR B 1 100 ? -4.098 19.672 4.32 1 98.94 100 THR B N 1
ATOM 2183 C CA . THR B 1 100 ? -2.652 19.578 4.156 1 98.94 100 THR B CA 1
ATOM 2184 C C . THR B 1 100 ? -2.076 18.469 5.023 1 98.94 100 THR B C 1
ATOM 2186 O O . THR B 1 100 ? -1.927 18.625 6.234 1 98.94 100 THR B O 1
ATOM 2189 N N . ALA B 1 101 ? -1.78 17.359 4.375 1 99 101 ALA B N 1
ATOM 2190 C CA . ALA B 1 101 ? -1.567 16.109 5.098 1 99 101 ALA B CA 1
ATOM 2191 C C . ALA B 1 101 ? -0.138 15.602 4.918 1 99 101 ALA B C 1
ATOM 2193 O O . ALA B 1 101 ? 0.387 15.602 3.801 1 99 101 ALA B O 1
ATOM 2194 N N . ALA B 1 102 ? 0.561 15.242 5.988 1 99 102 ALA B N 1
AT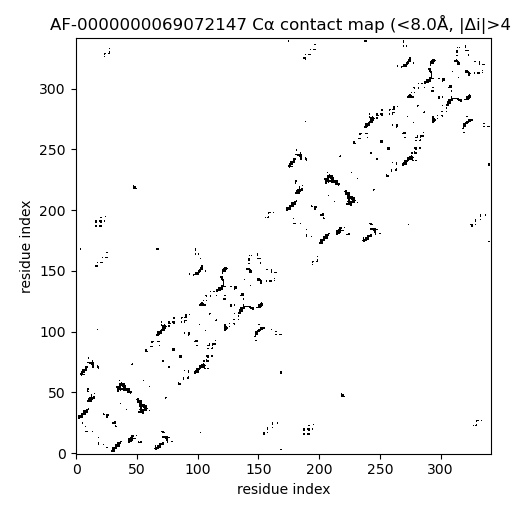OM 2195 C CA . ALA B 1 102 ? 1.924 14.719 5.945 1 99 102 ALA B CA 1
ATOM 2196 C C . ALA B 1 102 ? 2.055 13.461 6.797 1 99 102 ALA B C 1
ATOM 2198 O O . ALA B 1 102 ? 1.412 13.344 7.844 1 99 102 ALA B O 1
ATOM 2199 N N . ILE B 1 103 ? 2.867 12.57 6.418 1 98.94 103 ILE B N 1
ATOM 2200 C CA . ILE B 1 103 ? 3.105 11.336 7.16 1 98.94 103 ILE B CA 1
ATOM 2201 C C . ILE B 1 103 ? 4.609 11.078 7.262 1 98.94 103 ILE B C 1
ATOM 2203 O O . ILE B 1 103 ? 5.363 11.406 6.344 1 98.94 103 ILE B O 1
ATOM 2207 N N . CYS B 1 104 ? 5.078 10.406 8.445 1 98.88 104 CYS B N 1
ATOM 2208 C CA . CYS B 1 104 ? 6.469 10.023 8.664 1 98.88 104 CYS B CA 1
ATOM 2209 C C . CYS B 1 104 ? 7.383 11.242 8.633 1 98.88 104 CYS B C 1
ATOM 2211 O O . CYS B 1 104 ? 7.23 12.156 9.445 1 98.88 104 CYS B O 1
ATOM 2213 N N . HIS B 1 105 ? 8.422 11.359 7.762 1 98.94 105 HIS B N 1
ATOM 2214 C CA . HIS B 1 105 ? 9.328 12.492 7.633 1 98.94 105 HIS B CA 1
ATOM 2215 C C . HIS B 1 105 ? 8.688 13.625 6.848 1 98.94 105 HIS B C 1
ATOM 2217 O O . HIS B 1 105 ? 9.242 14.727 6.766 1 98.94 105 HIS B O 1
ATOM 2223 N N . GLY B 1 106 ? 7.395 13.43 6.359 1 98.94 106 GLY B N 1
ATOM 2224 C CA . GLY B 1 106 ? 6.711 14.469 5.609 1 98.94 106 GLY B CA 1
ATOM 2225 C C . GLY B 1 106 ? 6.527 15.75 6.402 1 98.94 106 GLY B C 1
ATOM 2226 O O . GLY B 1 106 ? 6.523 16.844 5.832 1 98.94 106 GLY B O 1
ATOM 2227 N N . ALA B 1 107 ? 6.445 15.633 7.695 1 98.88 107 ALA B N 1
ATOM 2228 C CA . ALA B 1 107 ? 6.18 16.781 8.562 1 98.88 107 ALA B CA 1
ATOM 2229 C C . ALA B 1 107 ? 7.363 17.734 8.578 1 98.88 107 ALA B C 1
ATOM 2231 O O . ALA B 1 107 ? 7.238 18.875 9.031 1 98.88 107 ALA B O 1
ATOM 2232 N N . TRP B 1 108 ? 8.562 17.344 8.047 1 98.88 108 TRP B N 1
ATOM 2233 C CA . TRP B 1 108 ? 9.672 18.266 7.859 1 98.88 108 TRP B CA 1
ATOM 2234 C C . TRP B 1 108 ? 9.25 19.453 6.992 1 98.88 108 TRP B C 1
ATOM 2236 O O . TRP B 1 108 ? 9.719 20.578 7.184 1 98.88 108 TRP B O 1
ATOM 2246 N N . MET B 1 109 ? 8.312 19.188 6.102 1 98.94 109 MET B N 1
ATOM 2247 C CA . MET B 1 109 ? 7.832 20.25 5.23 1 98.94 109 MET B CA 1
ATOM 2248 C C . MET B 1 109 ? 7.094 21.312 6.031 1 98.94 109 MET B C 1
ATOM 2250 O O . MET B 1 109 ? 7.188 22.5 5.727 1 98.94 109 MET B O 1
ATOM 2254 N N . PHE B 1 110 ? 6.387 20.859 7.035 1 98.88 110 PHE B N 1
ATOM 2255 C CA . PHE B 1 110 ? 5.66 21.797 7.871 1 98.88 110 PHE B CA 1
ATOM 2256 C C . PHE B 1 110 ? 6.621 22.625 8.727 1 98.88 110 PHE B C 1
ATOM 2258 O O . PHE B 1 110 ? 6.391 23.812 8.969 1 98.88 110 PHE B O 1
ATOM 2265 N N . CYS B 1 111 ? 7.715 21.984 9.172 1 98.88 111 CYS B N 1
ATOM 2266 C CA . CYS B 1 111 ? 8.758 22.703 9.898 1 98.88 111 CYS B CA 1
ATOM 2267 C C . CYS B 1 111 ? 9.336 23.812 9.039 1 98.88 111 CYS B C 1
ATOM 2269 O O . CYS B 1 111 ? 9.383 24.969 9.461 1 98.88 111 CYS B O 1
ATOM 2271 N N . SER B 1 112 ? 9.703 23.5 7.848 1 98.88 112 SER B N 1
ATOM 2272 C CA . SER B 1 112 ? 10.398 24.453 6.973 1 98.88 112 SER B CA 1
ATOM 2273 C C . SER B 1 112 ? 9.43 25.484 6.414 1 98.88 112 SER B C 1
ATOM 2275 O O . SER B 1 112 ? 9.836 26.609 6.109 1 98.88 112 SER B O 1
ATOM 2277 N N . ALA B 1 113 ? 8.133 25.078 6.301 1 98.75 113 ALA B N 1
ATOM 2278 C CA . ALA B 1 113 ? 7.117 26.031 5.855 1 98.75 113 ALA B CA 1
ATOM 2279 C C . ALA B 1 113 ? 6.695 26.953 6.996 1 98.75 113 ALA B C 1
ATOM 2281 O O . ALA B 1 113 ? 5.973 27.922 6.773 1 98.75 113 ALA B O 1
ATOM 2282 N N . LYS B 1 114 ? 7.164 26.656 8.242 1 98.62 114 LYS B N 1
ATOM 2283 C CA . LYS B 1 114 ? 6.938 27.469 9.43 1 98.62 114 LYS B CA 1
ATOM 2284 C C . LYS B 1 114 ? 5.445 27.609 9.719 1 98.62 114 LYS B C 1
ATOM 2286 O O . LYS B 1 114 ? 4.965 28.719 9.977 1 98.62 114 LYS B O 1
ATOM 2291 N N . ILE B 1 115 ? 4.738 26.422 9.805 1 98.56 115 ILE B N 1
ATOM 2292 C CA . ILE B 1 115 ? 3.297 26.5 10.008 1 98.56 115 ILE B CA 1
ATOM 2293 C C . ILE B 1 115 ? 2.908 25.656 11.227 1 98.56 115 ILE B C 1
ATOM 2295 O O . ILE B 1 115 ? 1.737 25.328 11.414 1 98.56 115 ILE B O 1
ATOM 2299 N N . LEU B 1 116 ? 3.846 25.344 12.141 1 98.5 116 LEU B N 1
ATOM 2300 C CA . LEU B 1 116 ? 3.57 24.344 13.164 1 98.5 116 LEU B CA 1
ATOM 2301 C C . LEU B 1 116 ? 3.33 24.984 14.516 1 98.5 116 LEU B C 1
ATOM 2303 O O . LEU B 1 116 ? 2.914 24.328 15.469 1 98.5 116 LEU B O 1
ATOM 2307 N N . LYS B 1 117 ? 3.615 26.297 14.68 1 98.25 117 LYS B N 1
ATOM 2308 C CA . LYS B 1 117 ? 3.545 26.922 16 1 98.25 117 LYS B CA 1
ATOM 2309 C C . LYS B 1 117 ? 2.172 26.719 16.641 1 98.25 117 LYS B C 1
ATOM 2311 O O . LYS B 1 117 ? 1.159 27.156 16.094 1 98.25 117 LYS B O 1
ATOM 2316 N N . GLY B 1 118 ? 2.131 25.969 17.688 1 98.69 118 GLY B N 1
ATOM 2317 C CA . GLY B 1 118 ? 0.929 25.75 18.484 1 98.69 118 GLY B CA 1
ATOM 2318 C C . GLY B 1 118 ? 0.022 24.688 17.906 1 98.69 118 GLY B C 1
ATOM 2319 O O . GLY B 1 118 ? -1.081 24.453 18.406 1 98.69 118 GLY B O 1
ATOM 2320 N N . LYS B 1 119 ? 0.415 24.031 16.906 1 98.88 119 LYS B N 1
ATOM 2321 C CA . LYS B 1 119 ? -0.422 23.031 16.266 1 98.88 119 LYS B CA 1
ATOM 2322 C C . LYS B 1 119 ? -0.138 21.641 16.812 1 98.88 119 LYS B C 1
ATOM 2324 O O . LYS B 1 119 ? 1.019 21.281 17.031 1 98.88 119 LYS B O 1
ATOM 2329 N N . LYS B 1 120 ? -1.188 20.906 17.016 1 98.94 120 LYS B N 1
ATOM 2330 C CA . LYS B 1 120 ? -1.061 19.5 17.391 1 98.94 120 LYS B CA 1
ATOM 2331 C C . LYS B 1 120 ? -0.83 18.641 16.156 1 98.94 120 LYS B C 1
ATOM 2333 O O . LYS B 1 120 ? -1.489 18.812 15.125 1 98.94 120 LYS B O 1
ATOM 2338 N N . LEU B 1 121 ? 0.131 17.75 16.219 1 98.94 121 LEU B N 1
ATOM 2339 C CA . LEU B 1 121 ? 0.412 16.875 15.094 1 98.94 121 LEU B CA 1
ATOM 2340 C C . LEU B 1 121 ? 1.185 15.633 15.547 1 98.94 121 LEU B C 1
ATOM 2342 O O . LEU B 1 121 ? 1.592 15.539 16.719 1 98.94 121 LEU B O 1
ATOM 2346 N N . THR B 1 122 ? 1.329 14.672 14.773 1 98.94 122 THR B N 1
ATOM 2347 C CA . THR B 1 122 ? 2.236 13.539 14.938 1 98.94 122 THR B CA 1
ATOM 2348 C C . THR B 1 122 ? 3.166 13.414 13.734 1 98.94 122 THR B C 1
ATOM 2350 O O . THR B 1 122 ? 3.07 14.195 12.781 1 98.94 122 THR B O 1
ATOM 2353 N N . CYS B 1 123 ? 4.199 12.672 13.75 1 98.94 123 CYS B N 1
ATOM 2354 C CA . CYS B 1 123 ? 5.215 12.406 12.734 1 98.94 123 CYS B CA 1
ATOM 2355 C C . CYS B 1 123 ? 6.012 11.156 13.07 1 98.94 123 CYS B C 1
ATOM 2357 O O . CYS B 1 123 ? 5.773 10.523 14.102 1 98.94 123 CYS B O 1
ATOM 2359 N N . PHE B 1 124 ? 6.875 10.766 12.203 1 98.88 124 PHE B N 1
ATOM 2360 C CA . PHE B 1 124 ? 7.82 9.727 12.594 1 98.88 124 PHE B CA 1
ATOM 2361 C C . PHE B 1 124 ? 8.672 10.188 13.766 1 98.88 124 PHE B C 1
ATOM 2363 O O . PHE B 1 124 ? 9.133 11.328 13.797 1 98.88 124 PHE B O 1
ATOM 2370 N N . VAL B 1 125 ? 8.938 9.328 14.648 1 98.81 125 VAL B N 1
ATOM 2371 C CA . VAL B 1 125 ? 9.531 9.641 15.945 1 98.81 125 VAL B CA 1
ATOM 2372 C C . VAL B 1 125 ? 10.914 10.25 15.742 1 98.81 125 VAL B C 1
ATOM 2374 O O . VAL B 1 125 ? 11.352 11.086 16.531 1 98.81 125 VAL B O 1
ATOM 2377 N N . ALA B 1 126 ? 11.648 9.969 14.695 1 98.69 126 ALA B N 1
ATOM 2378 C CA . ALA B 1 126 ? 13.016 10.438 14.461 1 98.69 126 ALA B CA 1
ATOM 2379 C C . ALA B 1 126 ? 13.055 11.945 14.25 1 98.69 126 ALA B C 1
ATOM 2381 O O . ALA B 1 126 ? 14.102 12.578 14.414 1 98.69 126 ALA B O 1
ATOM 2382 N N . ILE B 1 127 ? 11.883 12.523 13.867 1 98.81 127 ILE B N 1
ATOM 2383 C CA . ILE B 1 127 ? 11.93 13.961 13.609 1 98.81 127 ILE B CA 1
ATOM 2384 C C . ILE B 1 127 ? 11.055 14.688 14.633 1 98.81 127 ILE B C 1
ATOM 2386 O O . ILE B 1 127 ? 10.68 15.844 14.422 1 98.81 127 ILE B O 1
ATOM 2390 N N . LYS B 1 128 ? 10.75 13.977 15.703 1 98.88 128 LYS B N 1
ATOM 2391 C CA . LYS B 1 128 ? 9.945 14.555 16.781 1 98.88 128 LYS B CA 1
ATOM 2392 C C . LYS B 1 128 ? 10.562 15.852 17.297 1 98.88 128 LYS B C 1
ATOM 2394 O O . LYS B 1 128 ? 9.859 16.844 17.469 1 98.88 128 LYS B O 1
ATOM 2399 N N . ASP B 1 129 ? 11.828 15.852 17.531 1 98.88 129 ASP B N 1
ATOM 2400 C CA . ASP B 1 129 ? 12.5 17.031 18.047 1 98.88 129 ASP B CA 1
ATOM 2401 C C . ASP B 1 129 ? 12.383 18.203 17.078 1 98.88 129 ASP B C 1
ATOM 2403 O O . ASP B 1 129 ? 12.211 19.344 17.484 1 98.88 129 ASP B O 1
ATOM 2407 N N . ASP B 1 130 ? 12.531 17.953 15.781 1 98.88 130 ASP B N 1
ATOM 2408 C CA . ASP B 1 130 ? 12.406 19 14.773 1 98.88 130 ASP B CA 1
ATOM 2409 C C . ASP B 1 130 ? 11.031 19.641 14.828 1 98.88 130 ASP B C 1
ATOM 2411 O O . ASP B 1 130 ? 10.906 20.875 14.766 1 98.88 130 ASP B O 1
ATOM 2415 N N . VAL B 1 131 ? 9.992 18.797 14.984 1 98.81 131 VAL B N 1
ATOM 2416 C CA . VAL B 1 131 ? 8.609 19.281 15 1 98.81 131 VAL B CA 1
ATOM 2417 C C . VAL B 1 131 ? 8.359 20.078 16.266 1 98.81 131 VAL B C 1
ATOM 2419 O O . VAL B 1 131 ? 7.766 21.172 16.219 1 98.81 131 VAL B O 1
ATOM 2422 N N . GLU B 1 132 ? 8.852 19.562 17.375 1 98.88 132 GLU B N 1
ATOM 2423 C CA . GLU B 1 132 ? 8.695 20.297 18.625 1 98.88 132 GLU B CA 1
ATOM 2424 C C . GLU B 1 132 ? 9.477 21.609 18.609 1 98.88 132 GLU B C 1
ATOM 2426 O O . GLU B 1 132 ? 8.977 22.641 19.078 1 98.88 132 GLU B O 1
ATOM 2431 N N . ASN B 1 133 ? 10.648 21.609 18.078 1 98.88 133 ASN B N 1
ATOM 2432 C CA . ASN B 1 133 ? 11.461 22.828 17.969 1 98.88 133 ASN B CA 1
ATOM 2433 C C . ASN B 1 133 ? 10.805 23.859 17.047 1 98.88 133 ASN B C 1
ATOM 2435 O O . ASN B 1 133 ? 11.008 25.062 17.234 1 98.88 133 ASN B O 1
ATOM 2439 N N . ALA B 1 134 ? 10.031 23.406 16.156 1 98.75 134 ALA B N 1
ATOM 2440 C CA . ALA B 1 134 ? 9.344 24.297 15.219 1 98.75 134 ALA B CA 1
ATOM 2441 C C . ALA B 1 134 ? 8.039 24.812 15.828 1 98.75 134 ALA B C 1
ATOM 2443 O O . ALA B 1 134 ? 7.328 25.594 15.195 1 98.75 134 ALA B O 1
ATOM 2444 N N . GLY B 1 135 ? 7.754 24.438 17.094 1 98.81 135 GLY B N 1
ATOM 2445 C CA . GLY B 1 135 ? 6.609 24.969 17.812 1 98.81 135 GLY B CA 1
ATOM 2446 C C . GLY B 1 135 ? 5.41 24.047 17.797 1 98.81 135 GLY B C 1
ATOM 2447 O O . GLY B 1 135 ? 4.355 24.375 18.344 1 98.81 135 GLY B O 1
ATOM 2448 N N . GLY B 1 136 ? 5.512 22.875 17.219 1 98.88 136 GLY B N 1
ATOM 2449 C CA . GLY B 1 136 ? 4.43 21.891 17.203 1 98.88 136 GLY B CA 1
ATOM 2450 C C . GLY B 1 136 ? 4.277 21.156 18.516 1 98.88 136 GLY B C 1
ATOM 2451 O O . GLY B 1 136 ? 5.234 21.031 19.281 1 98.88 136 GLY B O 1
ATOM 2452 N N . ILE B 1 137 ? 3.025 20.719 18.75 1 98.94 137 ILE B N 1
ATOM 2453 C CA . ILE B 1 137 ? 2.713 19.891 19.906 1 98.94 137 ILE B CA 1
ATOM 2454 C C . ILE B 1 137 ? 2.529 18.438 19.469 1 98.94 137 ILE B C 1
ATOM 2456 O O . ILE B 1 137 ? 1.491 18.078 18.906 1 98.94 137 ILE B O 1
ATOM 2460 N N . TYR B 1 138 ? 3.559 17.641 19.766 1 98.81 138 TYR B N 1
ATOM 2461 C CA . TYR B 1 138 ? 3.596 16.266 19.281 1 98.81 138 TYR B CA 1
ATOM 2462 C C . TYR B 1 138 ? 2.646 15.391 20.094 1 98.81 138 TYR B C 1
ATOM 2464 O O . TYR B 1 138 ? 2.602 15.477 21.328 1 98.81 138 TYR B O 1
ATOM 2472 N N . GLU B 1 139 ? 1.81 14.625 19.438 1 98.88 139 GLU B N 1
ATOM 2473 C CA . GLU B 1 139 ? 0.961 13.578 20 1 98.88 139 GLU B CA 1
ATOM 2474 C C . GLU B 1 139 ? 1.245 12.227 19.359 1 98.88 139 GLU B C 1
ATOM 2476 O O . GLU B 1 139 ? 1.25 12.102 18.141 1 98.88 139 GLU B O 1
ATOM 2481 N N . ASP B 1 140 ? 1.525 11.195 20.234 1 98.62 140 ASP B N 1
ATOM 2482 C CA . ASP B 1 140 ? 1.769 9.852 19.719 1 98.62 140 ASP B CA 1
ATOM 2483 C C . ASP B 1 140 ? 0.455 9.125 19.453 1 98.62 140 ASP B C 1
ATOM 2485 O O . ASP B 1 140 ? -0.053 8.406 20.312 1 98.62 140 ASP B O 1
ATOM 2489 N N . SER B 1 141 ? -0.091 9.359 18.266 1 98.81 141 SER B N 1
ATOM 2490 C CA . SER B 1 141 ? -1.335 8.773 17.781 1 98.81 141 SER B CA 1
ATOM 2491 C C . SER B 1 141 ? -1.243 8.414 16.297 1 98.81 141 SER B C 1
ATOM 2493 O O . SER B 1 141 ? -0.498 9.055 15.555 1 98.81 141 SER B O 1
ATOM 2495 N N . PRO B 1 142 ? -1.966 7.352 15.828 1 98.88 142 PRO B N 1
ATOM 2496 C CA . PRO B 1 142 ? -1.897 6.957 14.422 1 98.88 142 PRO B CA 1
ATOM 2497 C C . PRO B 1 142 ? -2.193 8.109 13.469 1 98.88 142 PRO B C 1
ATOM 2499 O O . PRO B 1 142 ? -1.646 8.164 12.367 1 98.88 142 PRO B O 1
ATOM 2502 N N . VAL B 1 143 ? -3.066 8.992 13.883 1 98.94 143 VAL B N 1
ATOM 2503 C CA . VAL B 1 143 ? -3.396 10.18 13.109 1 98.94 143 VAL B CA 1
ATOM 2504 C C . VAL B 1 143 ? -3.762 11.328 14.055 1 98.94 143 VAL B C 1
ATOM 2506 O O . VAL B 1 143 ? -4.418 11.117 15.07 1 98.94 143 VAL B O 1
ATOM 2509 N N . VAL B 1 144 ? -3.264 12.531 13.852 1 98.94 144 VAL B N 1
ATOM 2510 C CA . VAL B 1 144 ? -3.633 13.758 14.555 1 98.94 144 VAL B CA 1
ATOM 2511 C C . VAL B 1 144 ? -4.168 14.781 13.555 1 98.94 144 VAL B C 1
ATOM 2513 O O . VAL B 1 144 ? -3.543 15.031 12.523 1 98.94 144 VAL B O 1
ATOM 2516 N N . VAL B 1 145 ? -5.398 15.227 13.828 1 98.94 145 VAL B N 1
ATOM 2517 C CA . VAL B 1 145 ? -6.043 16.25 13.023 1 98.94 145 VAL B CA 1
ATOM 2518 C C . VAL B 1 145 ? -6.168 17.547 13.828 1 98.94 145 VAL B C 1
ATOM 2520 O O . VAL B 1 145 ? -6.781 17.562 14.898 1 98.94 145 VAL B O 1
ATOM 2523 N N . ASP B 1 146 ? -5.52 18.594 13.398 1 98.94 146 ASP B N 1
ATOM 2524 C CA . ASP B 1 146 ? -5.672 19.938 13.93 1 98.94 146 ASP B CA 1
ATOM 2525 C C . ASP B 1 146 ? -6.102 20.922 12.844 1 98.94 146 ASP B C 1
ATOM 2527 O O . ASP B 1 146 ? -5.262 21.453 12.117 1 98.94 146 ASP B O 1
ATOM 2531 N N . GLY B 1 147 ? -7.465 21.141 12.758 1 98.62 147 GLY B N 1
ATOM 2532 C CA . GLY B 1 147 ? -7.98 21.875 11.617 1 98.62 147 GLY B CA 1
ATOM 2533 C C . GLY B 1 147 ? -7.777 21.156 10.297 1 98.62 147 GLY B C 1
ATOM 2534 O O . GLY B 1 147 ? -8.203 20 10.141 1 98.62 147 GLY B O 1
ATOM 2535 N N . ASN B 1 148 ? -7.066 21.891 9.438 1 98.81 148 ASN B N 1
ATOM 2536 C CA . ASN B 1 148 ? -6.844 21.281 8.125 1 98.81 148 ASN B CA 1
ATOM 2537 C C . ASN B 1 148 ? -5.469 20.625 8.039 1 98.81 148 ASN B C 1
ATOM 2539 O O . ASN B 1 148 ? -5.047 20.203 6.965 1 98.81 148 ASN B O 1
ATOM 2543 N N . LEU B 1 149 ? -4.758 20.562 9.133 1 98.88 149 LEU B N 1
ATOM 2544 C CA . LEU B 1 149 ? -3.5 19.828 9.219 1 98.88 149 LEU B CA 1
ATOM 2545 C C . LEU B 1 149 ? -3.738 18.375 9.648 1 98.88 149 LEU B C 1
ATOM 2547 O O . LEU B 1 149 ? -4.266 18.125 10.734 1 98.88 149 LEU B O 1
ATOM 2551 N N . ILE B 1 150 ? -3.363 17.453 8.844 1 99 150 ILE B N 1
ATOM 2552 C CA . ILE B 1 150 ? -3.551 16.031 9.102 1 99 150 ILE B CA 1
ATOM 2553 C C . ILE B 1 150 ? -2.201 15.312 9.047 1 99 150 ILE B C 1
ATOM 2555 O O . ILE B 1 150 ? -1.497 15.375 8.039 1 99 150 ILE B O 1
ATOM 2559 N N . THR B 1 151 ? -1.757 14.672 10.141 1 99 151 THR B N 1
ATOM 2560 C CA . THR B 1 151 ? -0.432 14.07 10.18 1 99 151 THR B CA 1
ATOM 2561 C C . THR B 1 151 ? -0.509 12.633 10.695 1 99 151 THR B C 1
ATOM 2563 O O . THR B 1 151 ? -1.419 12.289 11.445 1 99 151 THR B O 1
ATOM 2566 N N . SER B 1 152 ? 0.346 11.844 10.289 1 99 152 SER B N 1
ATOM 2567 C CA . SER B 1 152 ? 0.456 10.453 10.703 1 99 152 SER B CA 1
ATOM 2568 C C . SER B 1 152 ? 1.915 10.031 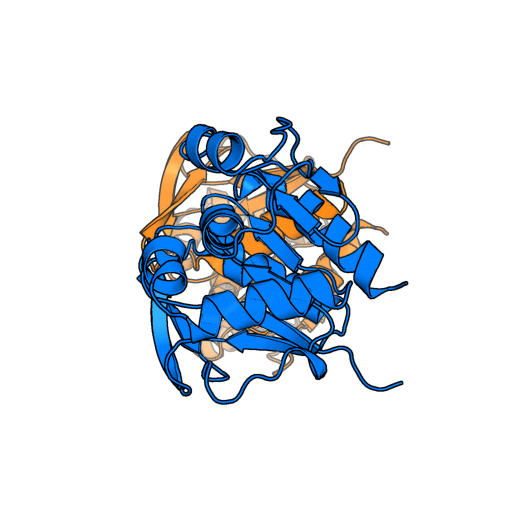10.859 1 99 152 SER B C 1
ATOM 2570 O O . SER B 1 152 ? 2.822 10.789 10.508 1 99 152 SER B O 1
ATOM 2572 N N . ARG B 1 153 ? 2.201 8.859 11.406 1 98.94 153 ARG B N 1
ATOM 2573 C CA . ARG B 1 153 ? 3.535 8.547 11.906 1 98.94 153 ARG B CA 1
ATOM 2574 C C . ARG B 1 153 ? 4.305 7.68 10.914 1 98.94 153 ARG B C 1
ATOM 2576 O O . ARG B 1 153 ? 5.457 7.969 10.594 1 98.94 153 ARG B O 1
ATOM 2583 N N . LEU B 1 154 ? 3.699 6.668 10.453 1 98.62 154 LEU B N 1
ATOM 2584 C CA . LEU B 1 154 ? 4.383 5.652 9.656 1 98.62 154 LEU B CA 1
ATOM 2585 C C . LEU B 1 154 ? 3.381 4.832 8.852 1 98.62 154 LEU B C 1
ATOM 2587 O O . LEU B 1 154 ? 2.172 4.934 9.07 1 98.62 154 LEU B O 1
ATOM 2591 N N . PRO B 1 155 ? 3.836 3.936 7.867 1 98.75 155 PRO B N 1
ATOM 2592 C CA . PRO B 1 155 ? 2.951 3.232 6.938 1 98.75 155 PRO B CA 1
ATOM 2593 C C . PRO B 1 155 ? 1.867 2.426 7.648 1 98.75 155 PRO B C 1
ATOM 2595 O O . PRO B 1 155 ? 0.733 2.352 7.168 1 98.75 155 PRO B O 1
ATOM 2598 N N . LYS B 1 156 ? 2.127 1.868 8.812 1 98.31 156 LYS B N 1
ATOM 2599 C CA . LYS B 1 156 ? 1.113 1.088 9.516 1 98.31 156 LYS B CA 1
ATOM 2600 C C . LYS B 1 156 ? -0.113 1.939 9.836 1 98.31 156 LYS B C 1
ATOM 2602 O O . LYS B 1 156 ? -1.208 1.41 10.039 1 98.31 156 LYS B O 1
ATOM 2607 N N . ASP B 1 157 ? -0.016 3.305 9.828 1 98.88 157 ASP B N 1
ATOM 2608 C CA . ASP B 1 157 ? -1.079 4.23 10.195 1 98.88 157 ASP B CA 1
ATOM 2609 C C . ASP B 1 157 ? -1.812 4.754 8.961 1 98.88 157 ASP B C 1
ATOM 2611 O O . ASP B 1 157 ? -2.699 5.602 9.07 1 98.88 157 ASP B O 1
ATOM 2615 N N . LEU B 1 158 ? -1.489 4.184 7.734 1 98.94 158 LEU B N 1
ATOM 2616 C CA . LEU B 1 158 ? -2.027 4.684 6.477 1 98.94 158 LEU B CA 1
ATOM 2617 C C . LEU B 1 158 ? -3.549 4.57 6.449 1 98.94 158 LEU B C 1
ATOM 2619 O O . LEU B 1 158 ? -4.234 5.465 5.945 1 98.94 158 LEU B O 1
ATOM 2623 N N . PRO B 1 159 ? -4.172 3.504 7.047 1 98.88 159 PRO B N 1
ATOM 2624 C CA . PRO B 1 159 ? -5.637 3.436 7.051 1 98.88 159 PRO B CA 1
ATOM 2625 C C . PRO B 1 159 ? -6.277 4.598 7.809 1 98.88 159 PRO B C 1
ATOM 2627 O O . PRO B 1 159 ? -7.215 5.223 7.305 1 98.88 159 PRO B O 1
ATOM 2630 N N . ASP B 1 160 ? -5.773 4.91 8.961 1 98.88 160 ASP B N 1
ATOM 2631 C CA . ASP B 1 160 ? -6.297 6.023 9.742 1 98.88 160 ASP B CA 1
ATOM 2632 C C . ASP B 1 160 ? -6.027 7.359 9.047 1 98.88 160 ASP B C 1
ATOM 2634 O O . ASP B 1 160 ? -6.887 8.242 9.039 1 98.88 160 ASP B O 1
ATOM 2638 N N . PHE B 1 161 ? -4.871 7.5 8.477 1 98.94 161 PHE B N 1
ATOM 2639 C CA . PHE B 1 161 ? -4.449 8.703 7.77 1 98.94 161 PHE B CA 1
ATOM 2640 C C . PHE B 1 161 ? -5.391 9.016 6.617 1 98.94 161 PHE B C 1
ATOM 2642 O O . PHE B 1 161 ? -5.914 10.133 6.52 1 98.94 161 PHE B O 1
ATOM 2649 N N . CYS B 1 162 ? -5.68 7.973 5.793 1 98.94 162 CYS B N 1
ATOM 2650 C CA . CYS B 1 162 ? -6.508 8.188 4.609 1 98.94 162 CYS B CA 1
ATOM 2651 C C . CYS B 1 162 ? -7.965 8.398 5 1 98.94 162 CYS B C 1
ATOM 2653 O O . CYS B 1 162 ? -8.672 9.188 4.367 1 98.94 162 CYS B O 1
ATOM 2655 N N . LYS B 1 163 ? -8.461 7.711 6.07 1 98.81 163 LYS B N 1
ATOM 2656 C CA . LYS B 1 163 ? -9.82 7.965 6.551 1 98.81 163 LYS B CA 1
ATOM 2657 C C . LYS B 1 163 ? -9.992 9.43 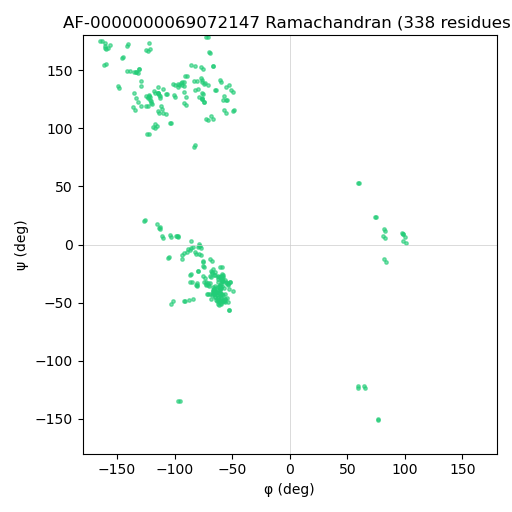6.953 1 98.81 163 LYS B C 1
ATOM 2659 O O . LYS B 1 163 ? -11.016 10.047 6.641 1 98.81 163 LYS B O 1
ATOM 2664 N N . ALA B 1 164 ? -8.992 9.992 7.637 1 98.94 164 ALA B N 1
ATOM 2665 C CA . ALA B 1 164 ? -9.07 11.375 8.086 1 98.94 164 ALA B CA 1
ATOM 2666 C C . ALA B 1 164 ? -9.078 12.336 6.902 1 98.94 164 ALA B C 1
ATOM 2668 O O . ALA B 1 164 ? -9.828 13.312 6.895 1 98.94 164 ALA B O 1
ATOM 2669 N N . ILE B 1 165 ? -8.25 12.086 5.875 1 98.94 165 ILE B N 1
ATOM 2670 C CA . ILE B 1 165 ? -8.18 12.938 4.691 1 98.94 165 ILE B CA 1
ATOM 2671 C C . ILE B 1 165 ? -9.508 12.883 3.941 1 98.94 165 ILE B C 1
ATOM 2673 O O . ILE B 1 165 ? -10.062 13.922 3.572 1 98.94 165 ILE B O 1
ATOM 2677 N N . ILE B 1 166 ? -10.062 11.68 3.752 1 98.81 166 ILE B N 1
ATOM 2678 C CA . ILE B 1 166 ? -11.305 11.477 3.014 1 98.81 166 ILE B CA 1
ATOM 2679 C C . ILE B 1 166 ? -12.461 12.156 3.75 1 98.81 166 ILE B C 1
ATOM 2681 O O . ILE B 1 166 ? -13.336 12.758 3.123 1 98.81 166 ILE B O 1
ATOM 2685 N N . ALA B 1 167 ? -12.484 12.055 5.078 1 98.69 167 ALA B N 1
ATOM 2686 C CA . ALA B 1 167 ? -13.531 12.688 5.879 1 98.69 167 ALA B CA 1
ATOM 2687 C C . ALA B 1 167 ? -13.594 14.188 5.617 1 98.69 167 ALA B C 1
ATOM 2689 O O . ALA B 1 167 ? -14.672 14.766 5.523 1 98.69 167 ALA B O 1
ATOM 2690 N N . GLN B 1 168 ? -12.453 14.836 5.434 1 98.56 168 GLN B N 1
ATOM 2691 C CA . GLN B 1 168 ? -12.438 16.281 5.207 1 98.56 168 GLN B CA 1
ATOM 2692 C C . GLN B 1 168 ? -12.773 16.609 3.754 1 98.56 168 GLN B C 1
ATOM 2694 O O . GLN B 1 168 ? -13.391 17.641 3.473 1 98.56 168 GLN B O 1
ATOM 2699 N N . LEU B 1 169 ? -12.359 15.727 2.863 1 98.5 169 LEU B N 1
ATOM 2700 C CA . LEU B 1 169 ? -12.625 15.961 1.448 1 98.5 169 LEU B CA 1
ATOM 2701 C C . LEU B 1 169 ? -14.109 15.82 1.141 1 98.5 169 LEU B C 1
ATOM 2703 O O . LEU B 1 169 ? -14.602 16.406 0.174 1 98.5 169 LEU B O 1
ATOM 2707 N N . LYS B 1 170 ? -14.844 15.031 1.917 1 96.62 170 LYS B N 1
ATOM 2708 C CA . LYS B 1 170 ? -16.266 14.789 1.665 1 96.62 170 LYS B CA 1
ATOM 2709 C C . LYS B 1 170 ? -17.125 15.836 2.352 1 96.62 170 LYS B C 1
ATOM 2711 O O . LYS B 1 170 ? -18.344 15.867 2.162 1 96.62 170 LYS B O 1
ATOM 2716 N N . LYS B 1 171 ? -16.594 16.781 3.15 1 89.81 171 LYS B N 1
ATOM 2717 C CA . LYS B 1 171 ? -17.312 17.906 3.707 1 89.81 171 LYS B CA 1
ATOM 2718 C C . LYS B 1 171 ? -17.562 18.984 2.646 1 89.81 171 LYS B C 1
ATOM 2720 O O . LYS B 1 171 ? -16.781 19.109 1.701 1 89.81 171 LYS B O 1
#

Organism: Magallana gigas (NCBI:txid29159)